Protein AF-0000000074543354 (afdb_homodimer)

Solvent-accessible surface area (backbone atoms only — not comparable to full-atom values): 13058 Å² total; per-residue (Å²): 127,82,72,78,76,66,49,47,49,67,53,49,49,50,54,45,45,62,33,51,78,69,68,35,61,68,57,42,49,70,73,39,44,30,68,71,17,33,35,40,42,46,94,83,44,89,82,56,57,75,32,59,22,44,70,46,37,50,48,54,53,50,56,52,56,69,33,48,77,43,82,77,47,72,52,69,49,73,67,34,63,18,65,46,31,36,34,27,13,32,38,34,36,34,26,29,69,97,68,44,76,45,76,52,30,21,38,42,37,36,34,44,54,92,52,20,31,45,32,40,37,45,47,116,128,83,72,79,76,64,50,47,50,68,54,49,49,51,52,46,45,62,34,51,78,68,67,35,60,68,57,43,49,69,72,39,44,31,66,72,17,31,35,40,42,47,94,83,44,90,83,56,56,75,33,58,22,46,69,46,38,50,47,55,53,51,57,53,55,70,34,50,77,43,79,75,48,73,50,69,50,75,68,36,64,18,66,48,31,37,33,29,14,32,38,35,36,33,25,29,68,96,68,45,76,46,75,54,31,20,38,43,38,36,35,44,54,92,52,20,30,45,31,39,36,45,45,116

Sequence (248 aa):
MTSVKTNTTQDIAARFYALAKEEKWFEIQDELFAEEVKSIDPVNSPYMGYAEGKANVRKKGADFVKKIRDFHGATTSAPVVAGNHFAVGREMDVTVEGFGRIQLNEIMLYEVKDGAIISEQFFYMTSVKTNTTQDIAARFYALAKEEKWFEIQDELFAEEVKSIDPVNSPYMGYAEGKANVRKKGADFVKKIRDFHGATTSAPVVAGNHFAVGREMDVTVEGFGRIQLNEIMLYEVKDGAIISEQFFY

InterPro domains:
  IPR032710 NTF2-like domain superfamily [SSF54427] (8-124)
  IPR046860 SnoaL-like domain 5 [PF20409] (8-124)

Foldseek 3Di:
DPPPPQDFLVRLLVVLVVCVQVVNVLVNLVPFADQFAKEAEPPPDPQFHIDTGSVRVSVRVVVSVVFWPDWDDKDKARWDDDGQKIKIWMWTFTQGHPPGTDIDTWIWMFGHDRNHTRYIYIGD/DPPPPQDFLVRLLVVLVVCVQVVNVLVNLVPFADQFAKEAEPPPDPQFHIDTGSVRVSVRVVVSVVFWPDWDDKDKARWDDDGQKIKIWMWTFTQGHPPGTDIDTWIWMFGHDRNHTRYIYIGD

Radius of gyration: 19.01 Å; Cα contacts (8 Å, |Δi|>4): 517; chains: 2; bounding box: 71×48×38 Å

Secondary structure (DSSP, 8-state):
-----PPPHHHHHHHHHHHHTTT-HHHHHHHHEEEEEEEE--TT-SS--EEESHHHHHHHHHHHHHHEEEEEEEEEPPPEEETTEEEEEEEEEEEETTTEEEEEEEEEEEEEETTEEEEEEEE-/-----PPPHHHHHHHHHHHHTTT-HHHHHHHHEEEEEEEE--TT-SS--EEESHHHHHHHHHHHHHHEEEEEEEEEPPPEEETTEEEEEEEEEEEETTTEEEEEEEEEEEEEETTEEEEEEEE-

Nearest PDB structures (foldseek):
  3ebt-assembly1_A-2  TM=7.851E-01  e=1.860E-06  Burkholderia pseudomallei K96243
  4j9a-assembly4_D  TM=6.672E-01  e=6.702E-07  Pseudomonas aeruginosa PAO1
  3ec9-assembly1_A  TM=8.185E-01  e=1.126E-05  Burkholderia thailandensis E264
  3f14-assembly1_A-2  TM=7.544E-01  e=1.614E-05  Cytophaga hutchinsonii ATCC 33406
  8th7-assembly1_A  TM=4.891E-01  e=1.813E-02  Homo sapiens

Organism: Cytophaga hutchinsonii (strain ATCC 33406 / DSM 1761 / CIP 103989 / NBRC 15051 / NCIMB 9469 / D465) (NCBI:txid269798)

Structure (mmCIF, N/CA/C/O backbone):
data_AF-0000000074543354-model_v1
#
loop_
_entity.id
_entity.type
_entity.pdbx_description
1 polymer 'SnoaL-like domain-containing protein'
#
loop_
_atom_site.group_PDB
_atom_site.id
_atom_site.type_symbol
_atom_site.label_atom_id
_atom_site.label_alt_id
_atom_site.label_comp_id
_atom_site.label_asym_id
_atom_site.label_entity_id
_atom_site.label_seq_id
_atom_site.pdbx_PDB_ins_code
_atom_site.Cartn_x
_atom_site.Cartn_y
_atom_site.Cartn_z
_atom_site.occupancy
_atom_site.B_iso_or_equiv
_atom_site.auth_seq_id
_atom_site.auth_comp_id
_atom_site.auth_asym_id
_atom_site.auth_atom_id
_atom_site.pdbx_PDB_model_num
ATOM 1 N N . MET A 1 1 ? -35.094 -9.758 10.719 1 30.8 1 MET A N 1
ATOM 2 C CA . MET A 1 1 ? -34.25 -9.156 9.688 1 30.8 1 MET A CA 1
ATOM 3 C C . MET A 1 1 ? -32.844 -9.703 9.766 1 30.8 1 MET A C 1
ATOM 5 O O . MET A 1 1 ? -32.125 -9.461 10.75 1 30.8 1 MET A O 1
ATOM 9 N N . THR A 1 2 ? -32.531 -10.805 9.477 1 38.69 2 THR A N 1
ATOM 10 C CA . THR A 1 2 ? -31.266 -11.508 9.609 1 38.69 2 THR A CA 1
ATOM 11 C C . THR A 1 2 ? -30.125 -10.656 9.07 1 38.69 2 THR A C 1
ATOM 13 O O . THR A 1 2 ? -30.109 -10.297 7.895 1 38.69 2 THR A O 1
ATOM 16 N N . SER A 1 3 ? -29.625 -9.695 9.711 1 45.84 3 SER A N 1
ATOM 17 C CA . SER A 1 3 ? -28.641 -8.695 9.336 1 45.84 3 SER A CA 1
ATOM 18 C C . SER A 1 3 ? -27.391 -9.352 8.75 1 45.84 3 SER A C 1
ATOM 20 O O . SER A 1 3 ? -26.672 -10.078 9.445 1 45.84 3 SER A O 1
ATOM 22 N N . VAL A 1 4 ? -27.375 -9.953 7.582 1 50.78 4 VAL A N 1
ATOM 23 C CA . VAL A 1 4 ? -26.219 -10.562 6.941 1 50.78 4 VAL A CA 1
ATOM 24 C C . VAL A 1 4 ? -24.984 -9.703 7.207 1 50.78 4 VAL A C 1
ATOM 26 O O . VAL A 1 4 ? -24.922 -8.547 6.789 1 50.78 4 VAL A O 1
ATOM 29 N N . LYS A 1 5 ? -24.375 -9.844 8.352 1 60.59 5 LYS A N 1
ATOM 30 C CA . LYS A 1 5 ? -23.203 -9.109 8.789 1 60.59 5 LYS A CA 1
ATOM 31 C C . LYS A 1 5 ? -22.125 -9.102 7.699 1 60.59 5 LYS A C 1
ATOM 33 O O . LYS A 1 5 ? -21.625 -10.156 7.305 1 60.59 5 LYS A O 1
ATOM 38 N N . THR A 1 6 ? -22.094 -8.094 6.844 1 84.88 6 THR A N 1
ATOM 39 C CA . THR A 1 6 ? -21.016 -7.914 5.879 1 84.88 6 THR A CA 1
ATOM 40 C C . THR A 1 6 ? -19.656 -7.855 6.582 1 84.88 6 THR A C 1
ATOM 42 O O . THR A 1 6 ? -19.5 -7.164 7.59 1 84.88 6 THR A O 1
ATOM 45 N N . ASN A 1 7 ? -18.828 -8.766 6.129 1 93.44 7 ASN A N 1
ATOM 46 C CA . ASN A 1 7 ? -17.516 -8.828 6.742 1 93.44 7 ASN A CA 1
ATOM 47 C C . ASN A 1 7 ? -16.812 -7.477 6.688 1 93.44 7 ASN A C 1
ATOM 49 O O . ASN A 1 7 ? -16.844 -6.793 5.66 1 93.44 7 ASN A O 1
ATOM 53 N N . THR A 1 8 ? -16.188 -7.078 7.789 1 97.38 8 THR A N 1
ATOM 54 C CA . THR A 1 8 ? -15.414 -5.844 7.844 1 97.38 8 THR A CA 1
ATOM 55 C C . THR A 1 8 ? -14.078 -6.02 7.125 1 97.38 8 THR A C 1
ATOM 57 O O . THR A 1 8 ? -13.68 -7.141 6.801 1 97.38 8 THR A O 1
ATOM 60 N N . THR A 1 9 ? -13.445 -4.93 6.844 1 98.62 9 THR A N 1
ATOM 61 C CA . THR A 1 9 ? -12.109 -4.984 6.262 1 98.62 9 THR A CA 1
ATOM 62 C C . THR A 1 9 ? -11.164 -5.785 7.152 1 98.62 9 THR A C 1
ATOM 64 O O . 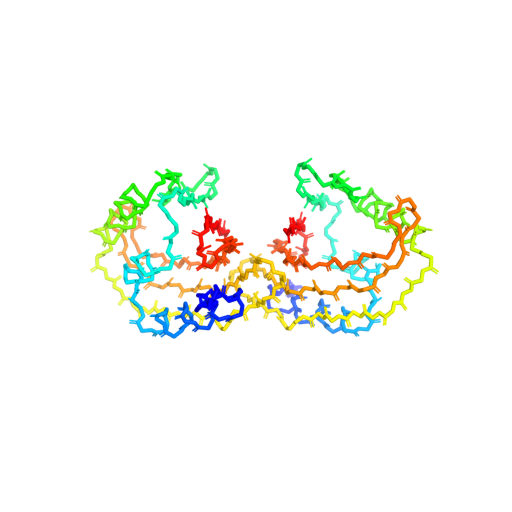THR A 1 9 ? -10.32 -6.539 6.656 1 98.62 9 THR A O 1
ATOM 67 N N . GLN A 1 10 ? -11.281 -5.633 8.477 1 98.25 10 GLN A N 1
ATOM 68 C CA . GLN A 1 10 ? -10.453 -6.383 9.414 1 98.25 10 GLN A CA 1
ATOM 69 C C . GLN A 1 10 ? -10.695 -7.887 9.273 1 98.25 10 GLN A C 1
ATOM 71 O O . GLN A 1 10 ? -9.742 -8.672 9.273 1 98.25 10 GLN A O 1
ATOM 76 N N . ASP A 1 11 ? -11.93 -8.242 9.156 1 98.38 11 ASP A N 1
ATOM 77 C CA . ASP A 1 11 ? -12.273 -9.648 8.984 1 98.38 11 ASP A CA 1
ATOM 78 C C . ASP A 1 11 ? -11.688 -10.211 7.695 1 98.38 11 ASP A C 1
ATOM 80 O O . ASP A 1 11 ? -11.133 -11.305 7.688 1 98.38 11 ASP A O 1
ATOM 84 N N . ILE A 1 12 ? -11.852 -9.461 6.648 1 98.75 12 ILE A N 1
ATOM 85 C CA . ILE A 1 12 ? -11.375 -9.883 5.336 1 98.75 12 ILE A CA 1
ATOM 86 C C . ILE A 1 12 ? -9.852 -10 5.355 1 98.75 12 ILE A C 1
ATOM 88 O O . ILE A 1 12 ? -9.297 -10.984 4.863 1 98.75 12 ILE A O 1
ATOM 92 N N . ALA A 1 13 ? -9.18 -9.023 5.922 1 98.81 13 ALA A N 1
ATOM 93 C CA . ALA A 1 13 ? -7.723 -9.047 6.023 1 98.81 13 ALA A CA 1
ATOM 94 C C . ALA A 1 13 ? -7.242 -10.258 6.82 1 98.81 13 ALA A C 1
ATOM 96 O O . ALA A 1 13 ? -6.238 -10.883 6.477 1 98.81 13 ALA A O 1
ATOM 97 N N . ALA A 1 14 ? -7.934 -10.523 7.883 1 98.69 14 ALA A N 1
ATOM 98 C CA . ALA A 1 14 ? -7.57 -11.664 8.711 1 98.69 14 ALA A CA 1
ATOM 99 C C . ALA A 1 14 ? -7.715 -12.977 7.941 1 98.69 14 ALA A C 1
ATOM 101 O O . ALA A 1 14 ? -6.84 -13.844 8.008 1 98.69 14 ALA A O 1
ATOM 102 N N . ARG A 1 15 ? -8.844 -13.141 7.281 1 98.75 15 ARG A N 1
ATOM 103 C CA . ARG A 1 15 ? -9.07 -14.336 6.469 1 98.75 15 ARG A CA 1
ATOM 104 C C . ARG A 1 15 ? -8.047 -14.43 5.344 1 98.75 15 ARG A C 1
ATOM 106 O O . ARG A 1 15 ? -7.492 -15.5 5.09 1 98.75 15 ARG A O 1
ATOM 113 N N . PHE A 1 16 ? -7.844 -13.312 4.652 1 98.88 16 PHE A N 1
ATOM 114 C CA . PHE A 1 16 ? -6.805 -13.227 3.633 1 98.88 16 PHE A CA 1
ATOM 115 C C . PHE A 1 16 ? -5.477 -13.75 4.172 1 98.88 16 PHE A C 1
ATOM 117 O O . PHE A 1 16 ? -4.84 -14.602 3.547 1 98.88 16 PHE A O 1
ATOM 124 N N . TYR A 1 17 ? -5.098 -13.25 5.316 1 98.88 17 TYR A N 1
ATOM 125 C CA . TYR A 1 17 ? -3.801 -13.578 5.898 1 98.88 17 TYR A CA 1
ATOM 126 C C . TYR A 1 17 ? -3.717 -15.062 6.234 1 98.88 17 TYR A C 1
ATOM 128 O O . TYR A 1 17 ? -2.691 -15.703 5.992 1 98.88 17 TYR A O 1
ATOM 136 N N . ALA A 1 18 ? -4.738 -15.578 6.797 1 98.75 18 ALA A N 1
ATOM 137 C CA . ALA A 1 18 ? -4.777 -17 7.129 1 98.75 18 ALA A CA 1
ATOM 138 C C . ALA A 1 18 ? -4.535 -17.859 5.891 1 98.75 18 ALA A C 1
ATOM 140 O O . ALA A 1 18 ? -3.785 -18.844 5.941 1 98.75 18 ALA A O 1
ATOM 141 N N . LEU A 1 19 ? -5.141 -17.516 4.797 1 98.75 19 LEU A N 1
ATOM 142 C CA . LEU A 1 19 ? -5.008 -18.281 3.557 1 98.75 19 LEU A CA 1
ATOM 143 C C . LEU A 1 19 ? -3.662 -18.016 2.896 1 98.75 19 LEU A C 1
ATOM 145 O O . LEU A 1 19 ? -3.039 -18.922 2.35 1 98.75 19 LEU A O 1
ATOM 149 N N . ALA A 1 20 ? -3.211 -16.766 2.92 1 98.56 20 ALA A N 1
ATOM 150 C CA . ALA A 1 20 ? -1.941 -16.375 2.305 1 98.56 20 ALA A CA 1
ATOM 151 C C . ALA A 1 20 ? -0.777 -17.125 2.945 1 98.56 20 ALA A C 1
ATOM 153 O O . ALA A 1 20 ? 0.155 -17.547 2.256 1 98.56 20 ALA A O 1
ATOM 154 N N . LYS A 1 21 ? -0.817 -17.297 4.262 1 96.69 21 LYS A N 1
ATOM 155 C CA . LYS A 1 21 ? 0.238 -18.016 4.977 1 96.69 21 LYS A CA 1
ATOM 156 C C . LYS A 1 21 ? 0.338 -19.453 4.508 1 96.69 21 LYS A C 1
ATOM 158 O O . LYS A 1 21 ? 1.396 -20.078 4.621 1 96.69 21 LYS A O 1
ATOM 163 N N . GLU A 1 22 ? -0.75 -19.953 3.992 1 97.44 22 GLU A N 1
ATOM 164 C CA . GLU A 1 22 ? -0.795 -21.328 3.479 1 97.44 22 GLU A CA 1
ATOM 165 C C . GLU A 1 22 ? -0.609 -21.359 1.964 1 97.44 22 GLU A C 1
ATOM 167 O O . GLU A 1 22 ? -0.749 -22.406 1.334 1 97.44 22 GLU A O 1
ATOM 172 N N . GLU A 1 23 ? -0.345 -20.203 1.385 1 97.06 23 GLU A N 1
ATOM 173 C CA . GLU A 1 23 ? -0.109 -20.047 -0.046 1 97.06 23 GLU A CA 1
ATOM 174 C C . GLU A 1 23 ? -1.332 -20.453 -0.859 1 97.06 23 GLU A C 1
ATOM 176 O O . GLU A 1 23 ? -1.2 -21.031 -1.94 1 97.06 23 GLU A O 1
ATOM 181 N N . LYS A 1 24 ? -2.555 -20.203 -0.324 1 97.94 24 LYS A N 1
ATOM 182 C CA . LYS A 1 24 ? -3.805 -20.547 -0.995 1 97.94 24 LYS A CA 1
ATOM 183 C C . LYS A 1 24 ? -4.375 -19.344 -1.745 1 97.94 24 LYS A C 1
ATOM 185 O O . LYS A 1 24 ? -5.48 -18.891 -1.445 1 97.94 24 LYS A O 1
ATOM 190 N N . TRP A 1 25 ? -3.676 -18.953 -2.779 1 97.81 25 TRP A N 1
ATOM 191 C CA . TRP A 1 25 ? -3.932 -17.688 -3.482 1 97.81 25 TRP A CA 1
ATOM 192 C C . TRP A 1 25 ? -5.211 -17.781 -4.309 1 97.81 25 TRP A C 1
ATOM 194 O O . TRP A 1 25 ? -5.977 -16.828 -4.379 1 97.81 25 TRP A O 1
ATOM 204 N N . PHE A 1 26 ? -5.418 -18.922 -4.926 1 97.75 26 PHE A N 1
ATOM 205 C CA . PHE A 1 26 ? -6.625 -19.062 -5.734 1 97.75 26 PHE A CA 1
ATOM 206 C C . PHE A 1 26 ? -7.859 -19.172 -4.844 1 97.75 26 PHE A C 1
ATOM 208 O O . PHE A 1 26 ? -8.938 -18.703 -5.211 1 97.75 26 PHE A O 1
ATOM 215 N N . GLU A 1 27 ? -7.715 -19.781 -3.721 1 98.44 27 GLU A N 1
ATOM 216 C CA . GLU A 1 27 ? -8.812 -19.797 -2.76 1 98.44 27 GLU A CA 1
ATOM 217 C C . GLU A 1 27 ? -9.133 -18.391 -2.26 1 98.44 27 GLU A C 1
ATOM 219 O O . GLU A 1 27 ? -10.297 -18.062 -2.045 1 98.44 27 GLU A O 1
ATOM 224 N N . ILE A 1 28 ? -8.102 -17.562 -2.016 1 98.81 28 ILE A N 1
ATOM 225 C CA . ILE A 1 28 ? -8.312 -16.156 -1.657 1 98.81 28 ILE A CA 1
ATOM 226 C C . ILE A 1 28 ? -9.188 -15.484 -2.711 1 98.81 28 ILE A C 1
ATOM 228 O O . ILE A 1 28 ? -10.18 -14.836 -2.379 1 98.81 28 ILE A O 1
ATOM 232 N N . GLN A 1 29 ? -8.859 -15.672 -3.992 1 98.62 29 GLN A N 1
ATOM 233 C CA . GLN A 1 29 ? -9.609 -15.047 -5.074 1 98.62 29 GLN A CA 1
ATOM 234 C C . GLN A 1 29 ? -11.055 -15.539 -5.09 1 98.62 29 GLN A C 1
ATOM 236 O O . GLN A 1 29 ? -11.984 -14.734 -5.184 1 98.62 29 GLN A O 1
ATOM 241 N N . ASP A 1 30 ? -11.258 -16.797 -4.922 1 98.06 30 ASP A N 1
ATOM 242 C CA . ASP A 1 30 ? -12.594 -17.391 -4.957 1 98.06 30 ASP A CA 1
ATOM 243 C C . ASP A 1 30 ? -13.453 -16.891 -3.801 1 98.06 30 ASP A C 1
ATOM 245 O O . ASP A 1 30 ? -14.617 -16.531 -3.99 1 98.06 30 ASP A O 1
ATOM 249 N N . GLU A 1 31 ? -12.836 -16.781 -2.693 1 98.31 31 GLU A N 1
ATOM 250 C CA . GLU A 1 31 ? -13.594 -16.516 -1.472 1 98.31 31 GLU A CA 1
ATOM 251 C C . GLU A 1 31 ? -13.797 -15.023 -1.251 1 98.31 31 GLU A C 1
ATOM 253 O O . GLU A 1 31 ? -14.836 -14.602 -0.746 1 98.31 31 GLU A O 1
ATOM 258 N N . LEU A 1 32 ? -12.781 -14.227 -1.6 1 98.75 32 LEU A N 1
ATOM 259 C CA . LEU A 1 32 ? -12.766 -12.883 -1.026 1 98.75 32 LEU A CA 1
ATOM 260 C C . LEU A 1 32 ? -12.93 -11.828 -2.113 1 98.75 32 LEU A C 1
ATOM 262 O O . LEU A 1 32 ? -13.227 -10.664 -1.817 1 98.75 32 LEU A O 1
ATOM 266 N N . PHE A 1 33 ? -12.75 -12.164 -3.395 1 98.81 33 PHE A N 1
ATOM 267 C CA . PHE A 1 33 ? -12.773 -11.148 -4.441 1 98.81 33 PHE A CA 1
ATOM 268 C C . PHE A 1 33 ? -14.195 -10.867 -4.898 1 98.81 33 PHE A C 1
ATOM 270 O O . PHE A 1 33 ? -15.016 -11.789 -5.004 1 98.81 33 PHE A O 1
ATOM 277 N N . ALA A 1 34 ? -14.516 -9.664 -5.168 1 98.56 34 ALA A N 1
ATOM 278 C CA . ALA A 1 34 ? -15.742 -9.289 -5.863 1 98.56 34 ALA A CA 1
ATOM 279 C C . ALA A 1 34 ? -15.695 -9.727 -7.324 1 98.56 34 ALA A C 1
ATOM 281 O O . ALA A 1 34 ? -14.617 -9.906 -7.895 1 98.56 34 ALA A O 1
ATOM 282 N N . GLU A 1 35 ? -16.781 -9.758 -7.965 1 98.31 35 GLU A N 1
ATOM 283 C CA . GLU A 1 35 ? -16.875 -10.188 -9.359 1 98.31 35 GLU A CA 1
ATOM 284 C C . GLU A 1 35 ? -16.141 -9.219 -10.281 1 98.31 35 GLU A C 1
ATOM 286 O O . GLU A 1 35 ? -15.555 -9.633 -11.281 1 98.31 35 GLU A O 1
ATOM 291 N N . GLU A 1 36 ? -16.125 -7.949 -9.945 1 98.25 36 GLU A N 1
ATOM 292 C CA . GLU A 1 36 ? -15.555 -6.926 -10.82 1 98.25 36 GLU A CA 1
ATOM 293 C C . GLU A 1 36 ? -14.188 -6.477 -10.32 1 98.25 36 GLU A C 1
ATOM 295 O O . GLU A 1 36 ? -13.734 -5.371 -10.633 1 98.25 36 GLU A O 1
ATOM 300 N N . VAL A 1 37 ? -13.523 -7.281 -9.578 1 98.81 37 VAL A N 1
ATOM 301 C CA . VAL A 1 37 ? -12.234 -6.957 -8.977 1 98.81 37 VAL A CA 1
ATOM 302 C C . VAL A 1 37 ? -11.25 -6.523 -10.062 1 98.81 37 VAL A C 1
ATOM 304 O O . VAL A 1 37 ? -11.266 -7.055 -11.172 1 98.81 37 VAL A O 1
ATOM 307 N N . LYS A 1 38 ? -10.422 -5.59 -9.711 1 98.88 38 LYS A N 1
ATOM 308 C CA . LYS A 1 38 ? -9.32 -5.145 -10.555 1 98.88 38 LYS A CA 1
ATOM 309 C C . LYS A 1 38 ? -7.977 -5.582 -9.977 1 98.88 38 LYS A C 1
ATOM 311 O O . LYS A 1 38 ? -7.762 -5.516 -8.766 1 98.88 38 LYS A O 1
ATOM 316 N N . SER A 1 39 ? -7.145 -6.074 -10.789 1 98.81 39 SER A N 1
ATOM 317 C CA . SER A 1 39 ? -5.77 -6.422 -10.453 1 98.81 39 SER A CA 1
ATOM 318 C C . SER A 1 39 ? -4.773 -5.578 -11.234 1 98.81 39 SER A C 1
ATOM 320 O O . SER A 1 39 ? -4.719 -5.656 -12.469 1 98.81 39 SER A O 1
ATOM 322 N N . ILE A 1 40 ? -3.93 -4.828 -10.5 1 98.5 40 ILE A N 1
ATOM 323 C CA . ILE A 1 40 ? -3.148 -3.768 -11.125 1 98.5 40 ILE A CA 1
ATOM 324 C C . ILE A 1 40 ? -1.665 -3.973 -10.82 1 98.5 40 ILE A C 1
ATOM 326 O O . ILE A 1 40 ? -1.242 -3.879 -9.672 1 98.5 40 ILE A O 1
ATOM 330 N N . ASP A 1 41 ? -0.891 -4.273 -11.781 1 98.19 41 ASP A N 1
ATOM 331 C CA . ASP A 1 41 ? 0.565 -4.301 -11.688 1 98.19 41 ASP A CA 1
ATOM 332 C C . ASP A 1 41 ? 1.167 -2.951 -12.078 1 98.19 41 ASP A C 1
ATOM 334 O O . ASP A 1 41 ? 0.492 -2.117 -12.688 1 98.19 41 ASP A O 1
ATOM 338 N N . PRO A 1 42 ? 2.479 -2.768 -11.688 1 95.75 42 PRO A N 1
ATOM 339 C CA . PRO A 1 42 ? 3.119 -1.571 -12.234 1 95.75 42 PRO A CA 1
ATOM 340 C C . PRO A 1 42 ? 3.035 -1.507 -13.758 1 95.75 42 PRO A C 1
ATOM 342 O O . PRO A 1 42 ? 3.1 -2.541 -14.43 1 95.75 42 PRO A O 1
ATOM 345 N N . VAL A 1 43 ? 2.877 -0.297 -14.273 1 92.12 43 VAL A N 1
ATOM 346 C CA . VAL A 1 43 ? 2.703 -0.081 -15.703 1 92.12 43 VAL A CA 1
ATOM 347 C C . VAL A 1 43 ? 3.867 -0.708 -16.469 1 92.12 43 VAL A C 1
ATOM 349 O O . VAL A 1 43 ? 3.678 -1.273 -17.547 1 92.12 43 VAL A O 1
ATOM 352 N N . ASN A 1 44 ? 5.027 -0.775 -15.938 1 90.06 44 ASN A N 1
ATOM 353 C CA . ASN A 1 44 ? 6.207 -1.31 -16.609 1 90.06 44 ASN A CA 1
ATOM 354 C C . ASN A 1 44 ? 6.602 -2.674 -16.047 1 90.06 44 ASN A C 1
ATOM 356 O O . ASN A 1 44 ? 7.77 -3.062 -16.109 1 90.06 44 ASN A O 1
ATOM 360 N N . SER A 1 45 ? 5.648 -3.377 -15.562 1 93.75 45 SER A N 1
ATOM 361 C CA . SER A 1 45 ? 5.949 -4.676 -14.969 1 93.75 45 SER A CA 1
ATOM 362 C C . SER A 1 45 ? 6.43 -5.668 -16.031 1 93.75 45 SER A C 1
ATOM 364 O O . SER A 1 45 ? 5.797 -5.82 -17.078 1 93.75 45 SER A O 1
ATOM 366 N N . PRO A 1 46 ? 7.473 -6.352 -15.781 1 91.62 46 PRO A N 1
ATOM 367 C CA . PRO A 1 46 ? 7.906 -7.414 -16.688 1 91.62 46 PRO A CA 1
ATOM 368 C C . PRO A 1 46 ? 7.184 -8.734 -16.438 1 91.62 46 PRO A C 1
ATOM 370 O O . PRO A 1 46 ? 7.352 -9.688 -17.203 1 91.62 46 PRO A O 1
ATOM 373 N N . TYR A 1 47 ? 6.418 -8.805 -15.406 1 89.94 47 TYR A N 1
ATOM 374 C CA . TYR A 1 47 ? 5.898 -10.094 -14.961 1 89.94 47 TYR A CA 1
ATOM 375 C C . TYR A 1 47 ? 4.426 -10.242 -15.32 1 89.94 47 TYR A C 1
ATOM 377 O O . TYR A 1 47 ? 4.035 -11.227 -15.961 1 89.94 47 TYR A O 1
ATOM 385 N N . MET A 1 48 ? 3.65 -9.258 -14.805 1 92.62 48 MET A N 1
ATOM 386 C CA . MET A 1 48 ? 2.207 -9.32 -15.023 1 92.62 48 MET A CA 1
ATOM 387 C C . MET A 1 48 ? 1.662 -7.961 -15.453 1 92.62 48 MET A C 1
ATOM 389 O O . MET A 1 48 ? 2.43 -7.047 -15.75 1 92.62 48 MET A O 1
ATOM 393 N N . GLY A 1 49 ? 0.345 -7.883 -15.703 1 95.38 49 GLY A N 1
ATOM 394 C CA . GLY A 1 49 ? -0.284 -6.66 -16.172 1 95.38 49 GLY A CA 1
ATOM 395 C C . GLY A 1 49 ? -1.571 -6.332 -15.438 1 95.38 49 GLY A C 1
ATOM 396 O O . GLY A 1 49 ? -1.632 -6.422 -14.203 1 95.38 49 GLY A O 1
ATOM 397 N N . TYR A 1 50 ? -2.434 -5.883 -16.188 1 98.12 50 TYR A N 1
ATOM 398 C CA . TYR A 1 50 ? -3.742 -5.477 -15.68 1 98.12 50 TYR A CA 1
ATOM 399 C C . TYR A 1 50 ? -4.805 -6.508 -16.031 1 98.12 50 TYR A C 1
ATOM 401 O O . TYR A 1 50 ? -4.77 -7.098 -17.125 1 98.12 50 TYR A O 1
ATOM 409 N N . ALA A 1 51 ? -5.723 -6.758 -15.125 1 98.44 51 ALA A N 1
ATOM 410 C CA . ALA A 1 51 ? -6.91 -7.559 -15.391 1 98.44 51 ALA A CA 1
ATOM 411 C C . ALA A 1 51 ? -8.109 -7.043 -14.602 1 98.44 51 ALA A C 1
ATOM 413 O O . ALA A 1 51 ? -7.945 -6.434 -13.539 1 98.44 51 ALA A O 1
ATOM 414 N N . GLU A 1 52 ? -9.219 -7.289 -15.125 1 98.56 52 GLU A N 1
ATOM 415 C CA . GLU A 1 52 ? -10.461 -6.938 -14.445 1 98.56 52 GLU A CA 1
ATOM 416 C C . GLU A 1 52 ? -11.484 -8.062 -14.555 1 98.56 52 GLU A C 1
ATOM 418 O O . GLU A 1 52 ? -11.648 -8.664 -15.625 1 98.56 52 GLU A O 1
ATOM 423 N N . GLY A 1 53 ? -12.219 -8.227 -13.461 1 98.69 53 GLY A N 1
ATOM 424 C CA . GLY A 1 53 ? -13.125 -9.352 -13.359 1 98.69 53 GLY A CA 1
ATOM 425 C C . GLY A 1 53 ? -12.484 -10.594 -12.773 1 98.69 53 GLY A C 1
ATOM 426 O O . GLY A 1 53 ? -11.328 -10.906 -13.086 1 98.69 53 GLY A O 1
ATOM 427 N N . LYS A 1 54 ? -13.211 -11.25 -11.992 1 98.19 54 LYS A N 1
ATOM 428 C CA . LYS A 1 54 ? -12.68 -12.375 -11.234 1 98.19 54 LYS A CA 1
ATOM 429 C C . LYS A 1 54 ? -12.055 -13.414 -12.156 1 98.19 54 LYS A C 1
ATOM 431 O O . LYS A 1 54 ? -10.953 -13.914 -11.891 1 98.19 54 LYS A O 1
ATOM 436 N N . ALA A 1 55 ? -12.719 -13.781 -13.195 1 97.88 55 ALA A N 1
ATOM 437 C CA . ALA A 1 55 ? -12.227 -14.805 -14.125 1 97.88 55 ALA A CA 1
ATOM 438 C C . ALA A 1 55 ? -10.906 -14.375 -14.758 1 97.88 55 ALA A C 1
ATOM 440 O O . ALA A 1 55 ? -9.969 -15.172 -14.844 1 97.88 55 ALA A O 1
ATOM 441 N N . ASN A 1 56 ? -10.828 -13.148 -15.211 1 98.56 56 ASN A N 1
ATOM 442 C CA . ASN A 1 56 ? -9.617 -12.633 -15.844 1 98.56 56 ASN A CA 1
ATOM 443 C C . ASN A 1 56 ? -8.477 -12.516 -14.836 1 98.56 56 ASN A C 1
ATOM 445 O O . ASN A 1 56 ? -7.316 -12.781 -15.18 1 98.56 56 ASN A O 1
ATOM 449 N N . VAL A 1 57 ? -8.773 -12.086 -13.625 1 98.62 57 VAL A N 1
ATOM 450 C CA . VAL A 1 57 ? -7.762 -11.984 -12.586 1 98.62 57 VAL A CA 1
ATOM 451 C C . VAL A 1 57 ? -7.23 -13.375 -12.234 1 98.62 57 VAL A C 1
ATOM 453 O O . VAL A 1 57 ? -6.027 -13.562 -12.055 1 98.62 57 VAL A O 1
ATOM 456 N N . ARG A 1 58 ? -8.125 -14.344 -12.172 1 97.62 58 ARG A N 1
ATOM 457 C CA . ARG A 1 58 ? -7.727 -15.727 -11.938 1 97.62 58 ARG A CA 1
ATOM 458 C C . ARG A 1 58 ? -6.801 -16.234 -13.039 1 97.62 58 ARG A C 1
ATOM 460 O O . ARG A 1 58 ? -5.785 -16.875 -12.766 1 97.62 58 ARG A O 1
ATOM 467 N N . LYS A 1 59 ? -7.195 -15.961 -14.25 1 97.94 59 LYS A N 1
ATOM 468 C CA . LYS A 1 59 ? -6.383 -16.375 -15.391 1 97.94 59 LYS A CA 1
ATOM 469 C C . LYS A 1 59 ? -4.996 -15.734 -15.336 1 97.94 59 LYS A C 1
ATOM 471 O O . LYS A 1 59 ? -3.992 -16.406 -15.602 1 97.94 59 LYS A O 1
ATOM 476 N N . LYS A 1 60 ? -4.949 -14.445 -15.039 1 97.69 60 LYS A N 1
ATOM 477 C CA . LYS A 1 60 ? -3.686 -13.727 -14.891 1 97.69 60 LYS A CA 1
ATOM 478 C C . LYS A 1 60 ? -2.775 -14.422 -13.883 1 97.69 60 LYS A C 1
ATOM 480 O O . LYS A 1 60 ? -1.592 -14.641 -14.156 1 97.69 60 LYS A O 1
ATOM 485 N N . GLY A 1 61 ? -3.293 -14.766 -12.703 1 96.5 61 GLY A N 1
ATOM 486 C CA . GLY A 1 61 ? -2.533 -15.484 -11.695 1 96.5 61 GLY A CA 1
ATOM 487 C C . GLY A 1 61 ? -2.096 -16.859 -12.148 1 96.5 61 GLY A C 1
ATOM 488 O O . GLY A 1 61 ? -0.946 -17.25 -11.938 1 96.5 61 GLY A O 1
ATOM 489 N N . ALA A 1 62 ? -3.014 -17.609 -12.797 1 96.81 62 ALA A N 1
ATOM 490 C CA . ALA A 1 62 ? -2.721 -18.953 -13.281 1 96.81 62 ALA A CA 1
ATOM 491 C C . ALA A 1 62 ? -1.607 -18.938 -14.32 1 96.81 62 ALA A C 1
ATOM 493 O O . ALA A 1 62 ? -0.729 -19.797 -14.312 1 96.81 62 ALA A O 1
ATOM 494 N N . ASP A 1 63 ? -1.668 -17.953 -15.156 1 96.62 63 ASP A N 1
ATOM 495 C CA . ASP A 1 63 ? -0.652 -17.812 -16.203 1 96.62 63 ASP A CA 1
ATOM 496 C C . ASP A 1 63 ? 0.726 -17.562 -15.594 1 96.62 63 ASP A C 1
ATOM 498 O O . ASP A 1 63 ? 1.733 -18.062 -16.094 1 96.62 63 ASP A O 1
ATOM 502 N N . PHE A 1 64 ? 0.817 -16.766 -14.578 1 96.06 64 PHE A N 1
ATOM 503 C CA . PHE A 1 64 ? 2.084 -16.516 -13.898 1 96.06 64 PHE A CA 1
ATOM 504 C C . PHE A 1 64 ? 2.594 -17.781 -13.219 1 96.06 64 PHE A C 1
ATOM 506 O O . PHE A 1 64 ? 3.773 -18.125 -13.336 1 96.06 64 PHE A O 1
ATOM 513 N N . VAL A 1 65 ? 1.711 -18.5 -12.531 1 95.19 65 VAL A N 1
ATOM 514 C CA . VAL A 1 65 ? 2.08 -19.719 -11.812 1 95.19 65 VAL A CA 1
ATOM 515 C C . VAL A 1 65 ? 2.627 -20.75 -12.797 1 95.19 65 VAL A C 1
ATOM 517 O O . VAL A 1 65 ? 3.592 -21.453 -12.492 1 95.19 65 VAL A O 1
ATOM 520 N N . LYS A 1 66 ? 2.037 -20.844 -13.977 1 96.38 66 LYS A N 1
ATOM 521 C CA . LYS A 1 66 ? 2.469 -21.781 -15 1 96.38 66 LYS A CA 1
ATOM 522 C C . LYS A 1 66 ? 3.92 -21.531 -15.406 1 96.38 66 LYS A C 1
ATOM 524 O O . LYS A 1 66 ? 4.609 -22.453 -15.852 1 96.38 66 LYS A O 1
ATOM 529 N N . LYS A 1 67 ? 4.324 -20.359 -15.234 1 96.69 67 LYS A N 1
ATOM 530 C CA . LYS A 1 67 ? 5.672 -20 -15.656 1 96.69 67 LYS A CA 1
ATOM 531 C C . LYS A 1 67 ? 6.691 -20.297 -14.562 1 96.69 67 LYS A C 1
ATOM 533 O O . LYS A 1 67 ? 7.898 -20.266 -14.812 1 96.69 67 LYS A O 1
ATOM 538 N N . ILE A 1 68 ? 6.258 -20.5 -13.375 1 97 68 ILE A N 1
ATOM 539 C CA . ILE A 1 68 ? 7.168 -20.797 -12.281 1 97 68 ILE A CA 1
ATOM 540 C C . ILE A 1 68 ? 7.715 -22.219 -12.445 1 97 68 ILE A C 1
ATOM 542 O O . ILE A 1 68 ? 6.953 -23.188 -12.438 1 97 68 ILE A O 1
ATOM 546 N N . ARG A 1 69 ? 9.016 -22.375 -12.539 1 98.06 69 ARG A N 1
ATOM 547 C CA . ARG A 1 69 ? 9.68 -23.656 -12.711 1 98.06 69 ARG A CA 1
ATOM 548 C C . ARG A 1 69 ? 10.117 -24.234 -11.359 1 98.06 69 ARG A C 1
ATOM 550 O O . ARG A 1 69 ? 10.047 -25.453 -11.148 1 98.06 69 ARG A O 1
ATOM 557 N N . ASP A 1 70 ? 10.617 -23.328 -10.484 1 98.19 70 ASP A N 1
ATOM 558 C CA . ASP A 1 70 ? 11.039 -23.719 -9.141 1 98.19 70 ASP A CA 1
ATOM 559 C C . ASP A 1 70 ? 10.609 -22.672 -8.102 1 98.19 70 ASP A C 1
ATOM 561 O O . ASP A 1 70 ? 10.734 -21.469 -8.336 1 98.19 70 ASP A O 1
ATOM 565 N N . PHE A 1 71 ? 10.102 -23.141 -7.07 1 97.5 71 PHE A N 1
ATOM 566 C CA . PHE A 1 71 ? 9.734 -22.344 -5.91 1 97.5 71 PHE A CA 1
ATOM 567 C C . PHE A 1 71 ? 10.711 -22.562 -4.766 1 97.5 71 PHE A C 1
ATOM 569 O O . PHE A 1 71 ? 10.766 -23.656 -4.191 1 97.5 71 PHE A O 1
ATOM 576 N N . HIS A 1 72 ? 11.469 -21.578 -4.406 1 98.31 72 HIS A N 1
ATOM 577 C CA . HIS A 1 72 ? 12.531 -21.75 -3.42 1 98.31 72 HIS A CA 1
ATOM 578 C C . HIS A 1 72 ? 12.094 -21.266 -2.045 1 98.31 72 HIS A C 1
ATOM 580 O O . HIS A 1 72 ? 12.703 -21.609 -1.032 1 98.31 72 HIS A O 1
ATOM 586 N N . GLY A 1 73 ? 11.109 -20.328 -2.023 1 97.44 73 GLY A N 1
ATOM 587 C CA . GLY A 1 73 ? 10.578 -19.844 -0.76 1 97.44 73 GLY A CA 1
ATOM 588 C C . GLY A 1 73 ? 9.805 -18.547 -0.899 1 97.44 73 GLY A C 1
ATOM 589 O O . GLY A 1 73 ? 9.938 -17.844 -1.897 1 97.44 73 GLY A O 1
ATOM 590 N N . ALA A 1 74 ? 8.969 -18.297 0.138 1 97.88 74 ALA A N 1
ATOM 591 C CA . ALA A 1 74 ? 8.211 -17.047 0.184 1 97.88 74 ALA A CA 1
ATOM 592 C C . ALA A 1 74 ? 7.828 -16.703 1.617 1 97.88 74 ALA A C 1
ATOM 594 O O . ALA A 1 74 ? 7.781 -17.562 2.49 1 97.88 74 ALA A O 1
ATOM 595 N N . THR A 1 75 ? 7.664 -15.406 1.836 1 97.75 75 THR A N 1
ATOM 596 C CA . THR A 1 75 ? 7.121 -14.883 3.086 1 97.75 75 THR A CA 1
ATOM 597 C C . THR A 1 75 ? 6.047 -13.836 2.812 1 97.75 75 THR A C 1
ATOM 599 O O . THR A 1 75 ? 6.129 -13.094 1.829 1 97.75 75 THR A O 1
ATOM 602 N N . THR A 1 76 ? 5.047 -13.82 3.627 1 98.62 76 THR A N 1
ATOM 603 C CA . THR A 1 76 ? 4.016 -12.789 3.609 1 98.62 76 THR A CA 1
ATOM 604 C C . THR A 1 76 ? 3.828 -12.188 5 1 98.62 76 THR A C 1
ATOM 606 O O . THR A 1 76 ? 3.703 -12.914 5.984 1 98.62 76 THR A O 1
ATOM 609 N N . SER A 1 77 ? 3.83 -10.938 5.098 1 98.69 77 SER A N 1
ATOM 610 C CA . SER A 1 77 ? 3.662 -10.258 6.379 1 98.69 77 SER A CA 1
ATOM 611 C C . SER A 1 77 ? 2.207 -10.289 6.836 1 98.69 77 SER A C 1
ATOM 613 O O . SER A 1 77 ? 1.305 -10.531 6.031 1 98.69 77 SER A O 1
ATOM 615 N N . ALA A 1 78 ? 2.018 -10.023 8.164 1 98.56 78 ALA A N 1
ATOM 616 C CA . ALA A 1 78 ? 0.672 -9.672 8.617 1 98.56 78 ALA A CA 1
ATOM 617 C C . ALA A 1 78 ? 0.196 -8.383 7.953 1 98.56 78 ALA A C 1
ATOM 619 O O . ALA A 1 78 ? 1.003 -7.504 7.637 1 98.56 78 ALA A O 1
ATOM 620 N N . PRO A 1 79 ? -1.108 -8.281 7.777 1 98.88 79 PRO A N 1
ATOM 621 C CA . PRO A 1 79 ? -1.623 -7.086 7.109 1 98.88 79 PRO A CA 1
ATOM 622 C C . PRO A 1 79 ? -1.604 -5.855 8.016 1 98.88 79 PRO A C 1
ATOM 624 O O . PRO A 1 79 ? -1.818 -5.969 9.219 1 98.88 79 PRO A O 1
ATOM 627 N N . VAL A 1 80 ? -1.325 -4.695 7.391 1 98.81 80 VAL A N 1
ATOM 628 C CA . VAL A 1 80 ? -1.727 -3.428 7.992 1 98.81 80 VAL A CA 1
ATOM 629 C C . VAL A 1 80 ? -3.088 -3.004 7.445 1 98.81 80 VAL A C 1
ATOM 631 O O . VAL A 1 80 ? -3.361 -3.158 6.254 1 98.81 80 VAL A O 1
ATOM 634 N N . VAL A 1 81 ? -3.957 -2.545 8.352 1 98.81 81 VAL A N 1
ATOM 635 C CA . VAL A 1 81 ? -5.336 -2.252 7.973 1 98.81 81 VAL A CA 1
ATOM 636 C C . VAL A 1 81 ? -5.672 -0.802 8.32 1 98.81 81 VAL A C 1
ATOM 638 O O . VAL A 1 81 ? -5.301 -0.313 9.391 1 98.81 81 VAL A O 1
ATOM 641 N N . ALA A 1 82 ? -6.379 -0.137 7.395 1 98.62 82 ALA A N 1
ATOM 642 C CA . ALA A 1 82 ? -6.938 1.188 7.652 1 98.62 82 ALA A CA 1
ATOM 643 C C . ALA A 1 82 ? -8.164 1.442 6.789 1 98.62 82 ALA A C 1
ATOM 645 O O . ALA A 1 82 ? -8.078 1.45 5.559 1 98.62 82 ALA A O 1
ATOM 646 N N . GLY A 1 83 ? -9.312 1.678 7.461 1 97.62 83 GLY A N 1
ATOM 647 C CA . GLY A 1 83 ? -10.539 1.89 6.711 1 97.62 83 GLY A CA 1
ATOM 648 C C . GLY A 1 83 ? -10.906 0.714 5.828 1 97.62 83 GLY A C 1
ATOM 649 O O . GLY A 1 83 ? -11.031 -0.414 6.305 1 97.62 83 GLY A O 1
ATOM 650 N N . ASN A 1 84 ? -11.008 1.024 4.531 1 98.31 84 ASN A N 1
ATOM 651 C CA . ASN A 1 84 ? -11.422 -0.016 3.598 1 98.31 84 ASN A CA 1
ATOM 652 C C . ASN A 1 84 ? -10.234 -0.609 2.85 1 98.31 84 ASN A C 1
ATOM 654 O O . ASN A 1 84 ? -10.398 -1.213 1.789 1 98.31 84 ASN A O 1
ATOM 658 N N . HIS A 1 85 ? -9.062 -0.386 3.34 1 98.88 85 HIS A N 1
ATOM 659 C CA . HIS A 1 85 ? -7.863 -0.902 2.688 1 98.88 85 HIS A CA 1
ATOM 660 C C . HIS A 1 85 ? -7.043 -1.763 3.643 1 98.88 85 HIS A C 1
ATOM 662 O O . HIS A 1 85 ? -7.121 -1.593 4.863 1 98.88 85 HIS A O 1
ATOM 668 N N . PHE A 1 86 ? -6.242 -2.619 3.092 1 98.94 86 PHE A N 1
ATOM 669 C CA . PHE A 1 86 ? -5.16 -3.275 3.814 1 98.94 86 PHE A CA 1
ATOM 670 C C . PHE A 1 86 ? -4.008 -3.615 2.877 1 98.94 86 PHE A C 1
ATOM 672 O O . PHE A 1 86 ? -4.18 -3.621 1.655 1 98.94 86 PHE A O 1
ATOM 679 N N . ALA A 1 87 ? -2.871 -3.846 3.439 1 98.94 87 ALA A N 1
ATOM 680 C CA . ALA A 1 87 ? -1.672 -4.148 2.662 1 98.94 87 ALA A CA 1
ATOM 681 C C . ALA A 1 87 ? -0.821 -5.207 3.359 1 98.94 87 ALA A C 1
ATOM 683 O O . ALA A 1 87 ? -0.814 -5.297 4.59 1 98.94 87 ALA A O 1
ATOM 684 N N . VAL A 1 88 ? -0.078 -5.961 2.59 1 98.94 88 VAL A N 1
ATOM 685 C CA . VAL A 1 88 ? 0.9 -6.922 3.086 1 98.94 88 VAL A CA 1
ATOM 686 C C . VAL A 1 88 ? 2.203 -6.785 2.303 1 98.94 88 VAL A C 1
ATOM 688 O O . VAL A 1 88 ? 2.205 -6.297 1.169 1 98.94 88 VAL A O 1
ATOM 691 N N . GLY A 1 89 ? 3.256 -7.082 2.93 1 98.81 89 GLY A N 1
ATOM 692 C CA . GLY A 1 89 ? 4.5 -7.344 2.225 1 98.81 89 GLY A CA 1
ATOM 693 C C . GLY A 1 89 ? 4.684 -8.805 1.857 1 98.81 89 GLY A C 1
ATOM 694 O O . GLY A 1 89 ? 4.367 -9.695 2.65 1 98.81 89 GLY A O 1
ATOM 695 N N . ARG A 1 90 ? 5.125 -9.023 0.658 1 98.62 90 ARG A N 1
ATOM 696 C CA . ARG A 1 90 ? 5.402 -10.383 0.217 1 98.62 90 ARG A CA 1
ATOM 697 C C . ARG A 1 90 ? 6.742 -10.461 -0.511 1 98.62 90 ARG A C 1
ATOM 699 O O . ARG A 1 90 ? 7.043 -9.617 -1.357 1 98.62 90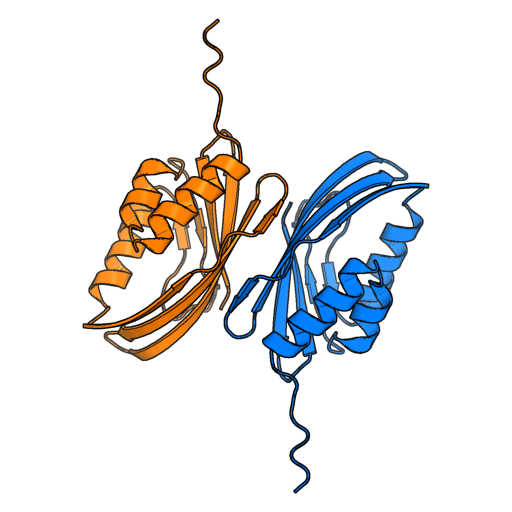 ARG A O 1
ATOM 706 N N . GLU A 1 91 ? 7.543 -11.445 -0.154 1 98.31 91 GLU A N 1
ATOM 707 C CA . GLU A 1 91 ? 8.82 -11.734 -0.804 1 98.31 91 GLU A CA 1
ATOM 708 C C . GLU A 1 91 ? 8.875 -13.188 -1.276 1 98.31 91 GLU A C 1
ATOM 710 O O . GLU A 1 91 ? 8.547 -14.102 -0.523 1 98.31 91 GLU A O 1
ATOM 715 N N . MET A 1 92 ? 9.297 -13.336 -2.533 1 97.94 92 MET A N 1
ATOM 716 C CA . MET A 1 92 ? 9.367 -14.664 -3.131 1 97.94 92 MET A CA 1
ATOM 717 C C . MET A 1 92 ? 10.711 -14.891 -3.807 1 97.94 92 MET A C 1
ATOM 719 O O . MET A 1 92 ? 11.25 -13.977 -4.438 1 97.94 92 MET A O 1
ATOM 723 N N . ASP A 1 93 ? 11.25 -16.062 -3.691 1 98.38 93 ASP A N 1
ATOM 724 C CA . ASP A 1 93 ? 12.398 -16.594 -4.426 1 98.38 93 ASP A CA 1
ATOM 725 C C . ASP A 1 93 ? 11.977 -17.703 -5.379 1 98.38 93 ASP A C 1
ATOM 727 O O . ASP A 1 93 ? 11.609 -18.797 -4.938 1 98.38 93 ASP A O 1
ATOM 731 N N . VAL A 1 94 ? 12.008 -17.375 -6.703 1 98.12 94 VAL A N 1
ATOM 732 C CA . VAL A 1 94 ? 11.445 -18.328 -7.664 1 98.12 94 VAL A CA 1
ATOM 733 C C . VAL A 1 94 ? 12.289 -18.328 -8.938 1 98.12 94 VAL A C 1
ATOM 735 O O . VAL A 1 94 ? 12.945 -17.328 -9.258 1 98.12 94 VAL A O 1
ATOM 738 N N . THR A 1 95 ? 12.281 -19.406 -9.602 1 98.69 95 THR A N 1
ATOM 739 C CA . THR A 1 95 ? 12.781 -19.5 -10.969 1 98.69 95 THR A CA 1
ATOM 740 C C . THR A 1 95 ? 11.633 -19.469 -11.969 1 98.69 95 THR A C 1
ATOM 742 O O . THR A 1 95 ? 10.719 -20.297 -11.891 1 98.69 95 THR A O 1
ATOM 745 N N . VAL A 1 96 ? 11.688 -18.562 -12.836 1 97.69 96 VAL A N 1
ATOM 746 C CA . VAL A 1 96 ? 10.562 -18.328 -13.742 1 97.69 96 VAL A CA 1
ATOM 747 C C . VAL A 1 96 ? 11.023 -18.5 -15.188 1 97.69 96 VAL A C 1
ATOM 749 O O . VAL A 1 96 ? 12.094 -18.016 -15.562 1 97.69 96 VAL A O 1
ATOM 752 N N . GLU A 1 97 ? 10.195 -19.141 -15.891 1 97.75 97 GLU A N 1
ATOM 753 C CA . GLU A 1 97 ? 10.469 -19.281 -17.312 1 97.75 97 GLU A CA 1
ATOM 754 C C . GLU A 1 97 ? 10.656 -17.922 -17.984 1 97.75 97 GLU A C 1
ATOM 756 O O . GLU A 1 97 ? 9.836 -17.031 -17.797 1 97.75 97 GLU A O 1
ATOM 761 N N . GLY A 1 98 ? 11.734 -17.812 -18.703 1 96.56 98 GLY A N 1
AT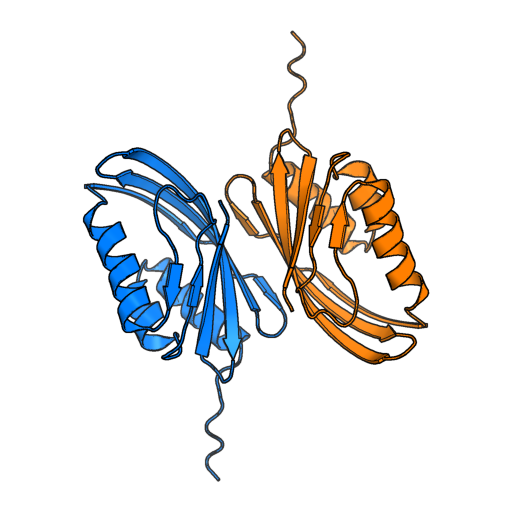OM 762 C CA . GLY A 1 98 ? 12.008 -16.578 -19.422 1 96.56 98 GLY A CA 1
ATOM 763 C C . GLY A 1 98 ? 12.781 -15.57 -18.594 1 96.56 98 GLY A C 1
ATOM 764 O O . GLY A 1 98 ? 13.336 -14.609 -19.141 1 96.56 98 GLY A O 1
ATOM 765 N N . PHE A 1 99 ? 12.891 -15.766 -17.281 1 96.5 99 PHE A N 1
ATOM 766 C CA . PHE A 1 99 ? 13.5 -14.75 -16.422 1 96.5 99 PHE A CA 1
ATOM 767 C C . PHE A 1 99 ? 14.641 -15.344 -15.602 1 96.5 99 PHE A C 1
ATOM 769 O O . PHE A 1 99 ? 15.477 -14.617 -15.062 1 96.5 99 PHE A O 1
ATOM 776 N N . GLY A 1 100 ? 14.641 -16.703 -15.539 1 97.69 100 GLY A N 1
ATOM 777 C CA . GLY A 1 100 ? 15.562 -17.312 -14.602 1 97.69 100 GLY A CA 1
ATOM 778 C C . GLY A 1 100 ? 15.133 -17.156 -13.156 1 97.69 100 GLY A C 1
ATOM 779 O O . GLY A 1 100 ? 13.938 -17.078 -12.867 1 97.69 100 GLY A O 1
ATOM 780 N N . ARG A 1 101 ? 16.188 -17.25 -12.188 1 98.12 101 ARG A N 1
ATOM 781 C CA . ARG A 1 101 ? 15.859 -17.094 -10.773 1 98.12 101 ARG A CA 1
ATOM 782 C C . ARG A 1 101 ? 15.711 -15.633 -10.398 1 98.12 101 ARG A C 1
ATOM 784 O O . ARG A 1 101 ? 16.609 -14.828 -10.656 1 98.12 101 ARG A O 1
ATOM 791 N N . ILE A 1 102 ? 14.57 -15.258 -9.805 1 97.12 102 ILE A N 1
ATOM 792 C CA . ILE A 1 102 ? 14.32 -13.867 -9.445 1 97.12 102 ILE A CA 1
ATOM 793 C C . ILE A 1 102 ? 13.844 -13.789 -7.992 1 97.12 102 ILE A C 1
ATOM 795 O O . ILE A 1 102 ? 13.336 -14.766 -7.445 1 97.12 102 ILE A O 1
ATOM 799 N N . GLN A 1 103 ? 14.141 -12.625 -7.348 1 97.38 103 GLN A N 1
ATOM 800 C CA . GLN A 1 103 ? 13.531 -12.203 -6.09 1 97.38 103 GLN A CA 1
ATOM 801 C C . GLN A 1 103 ? 12.383 -11.234 -6.336 1 97.38 103 GLN A C 1
ATOM 803 O O . GLN A 1 103 ? 12.602 -10.094 -6.746 1 97.38 103 GLN A O 1
ATOM 808 N N . LEU A 1 104 ? 11.203 -11.688 -6.109 1 96.75 104 LEU A N 1
ATOM 809 C CA . LEU A 1 104 ? 10.039 -10.812 -6.25 1 96.75 104 LEU A CA 1
ATOM 810 C C . LEU A 1 104 ? 9.609 -10.266 -4.898 1 96.75 104 LEU A C 1
ATOM 812 O O . LEU A 1 104 ? 8.922 -10.953 -4.133 1 96.75 104 LEU A O 1
ATOM 816 N N . ASN A 1 105 ? 9.977 -9.055 -4.57 1 98.06 105 ASN A N 1
ATOM 817 C CA . ASN A 1 105 ? 9.609 -8.336 -3.352 1 98.06 105 ASN A CA 1
ATOM 818 C C . ASN A 1 105 ? 8.562 -7.262 -3.629 1 98.06 105 ASN A C 1
ATOM 820 O O . ASN A 1 105 ? 8.797 -6.355 -4.426 1 98.06 105 ASN A O 1
ATOM 824 N N . GLU A 1 106 ? 7.441 -7.348 -2.947 1 98.38 106 GLU A N 1
ATOM 825 C CA . GLU A 1 106 ? 6.359 -6.449 -3.34 1 98.38 106 GLU A CA 1
ATOM 826 C C . GLU A 1 106 ? 5.48 -6.09 -2.145 1 98.38 106 GLU A C 1
ATOM 828 O O . GLU A 1 106 ? 5.391 -6.852 -1.18 1 98.38 106 GLU A O 1
ATOM 833 N N . ILE A 1 107 ? 4.875 -4.902 -2.188 1 98.88 107 ILE A N 1
ATOM 834 C CA . ILE A 1 107 ? 3.705 -4.574 -1.381 1 98.88 107 ILE A CA 1
ATOM 835 C C . ILE A 1 107 ? 2.432 -4.883 -2.166 1 98.88 107 ILE A C 1
ATOM 837 O O . ILE A 1 107 ? 2.324 -4.539 -3.346 1 98.88 107 ILE A O 1
ATOM 841 N N . MET A 1 108 ? 1.537 -5.617 -1.554 1 98.94 108 MET A N 1
ATOM 842 C CA . MET A 1 108 ? 0.21 -5.891 -2.098 1 98.94 108 MET A CA 1
ATOM 843 C C . MET A 1 108 ? -0.857 -5.094 -1.359 1 98.94 108 MET A C 1
ATOM 845 O O . MET A 1 108 ? -1.04 -5.258 -0.152 1 98.94 108 MET A O 1
ATOM 849 N N . LEU A 1 109 ? -1.523 -4.219 -2.072 1 98.94 109 LEU A N 1
ATOM 850 C CA . LEU A 1 109 ? -2.541 -3.332 -1.521 1 98.94 109 LEU A CA 1
ATOM 851 C C . LEU A 1 109 ? -3.936 -3.764 -1.963 1 98.94 109 LEU A C 1
ATOM 853 O O . LEU A 1 109 ? -4.168 -4.004 -3.15 1 98.94 109 LEU A O 1
ATOM 857 N N . TYR A 1 110 ? -4.871 -3.816 -1.026 1 98.94 110 TYR A N 1
ATOM 858 C CA . TYR A 1 110 ? -6.234 -4.254 -1.307 1 98.94 110 TYR A CA 1
ATOM 859 C C . TYR A 1 110 ? -7.246 -3.205 -0.866 1 98.94 110 TYR A C 1
ATOM 861 O O . TYR A 1 110 ? -7.086 -2.582 0.186 1 98.94 110 TYR A O 1
ATOM 869 N N . GLU A 1 111 ? -8.25 -3.049 -1.639 1 98.88 111 GLU A N 1
ATOM 870 C CA . GLU A 1 111 ? -9.43 -2.268 -1.276 1 98.88 111 GLU A CA 1
ATOM 871 C C . GLU A 1 111 ? -10.648 -3.166 -1.088 1 98.88 111 GLU A C 1
ATOM 873 O O . GLU A 1 111 ? -10.875 -4.082 -1.879 1 98.88 111 GLU A O 1
ATOM 878 N N . VAL A 1 112 ? -11.43 -2.877 -0.044 1 98.81 112 VAL A N 1
ATOM 879 C CA . VAL A 1 112 ? -12.594 -3.684 0.295 1 98.81 112 VAL A CA 1
ATOM 880 C C . VAL A 1 112 ? -13.859 -2.838 0.173 1 98.81 112 VAL A C 1
ATOM 882 O O . VAL A 1 112 ? -13.875 -1.675 0.58 1 98.81 112 VAL A O 1
ATOM 885 N N . LYS A 1 113 ? -14.836 -3.371 -0.405 1 98.25 113 LYS A N 1
ATOM 886 C CA . LYS A 1 113 ? -16.172 -2.791 -0.468 1 98.25 113 LYS A CA 1
ATOM 887 C C . LYS A 1 113 ? -17.25 -3.863 -0.291 1 98.25 113 LYS A C 1
ATOM 889 O O . LYS A 1 113 ? -17.172 -4.922 -0.919 1 98.25 113 LYS A O 1
ATOM 894 N N . ASP A 1 114 ? -18.156 -3.613 0.609 1 97.06 114 ASP A N 1
ATOM 895 C CA . ASP A 1 114 ? -19.297 -4.496 0.846 1 97.06 114 ASP A CA 1
ATOM 896 C C . ASP A 1 114 ? -18.828 -5.922 1.141 1 97.06 114 ASP A C 1
ATOM 898 O O . ASP A 1 114 ? -19.375 -6.883 0.596 1 97.06 114 ASP A O 1
ATOM 902 N N . GLY A 1 115 ? -17.75 -5.996 1.886 1 97.62 115 GLY A N 1
ATOM 903 C CA . GLY A 1 115 ? -17.312 -7.277 2.412 1 97.62 115 GLY A CA 1
ATOM 904 C C . GLY A 1 115 ? -16.531 -8.102 1.409 1 97.62 115 GLY A C 1
ATOM 905 O O . GLY A 1 115 ? -16.328 -9.305 1.598 1 97.62 115 GLY A O 1
ATOM 906 N N . ALA A 1 116 ? -16.078 -7.469 0.306 1 98.56 116 ALA A N 1
ATOM 907 C CA . ALA A 1 116 ? -15.297 -8.172 -0.709 1 98.56 116 ALA A CA 1
ATOM 908 C C . ALA A 1 116 ? -14.156 -7.297 -1.22 1 98.56 116 ALA A C 1
ATOM 910 O O . ALA A 1 116 ? -14.219 -6.066 -1.146 1 98.56 116 ALA A O 1
ATOM 911 N N . ILE A 1 117 ? -13.125 -7.887 -1.689 1 98.88 117 ILE A N 1
ATOM 912 C CA . ILE A 1 117 ? -12.008 -7.164 -2.287 1 98.88 117 ILE A CA 1
ATOM 913 C C . ILE A 1 117 ? -12.383 -6.719 -3.699 1 98.88 117 ILE A C 1
ATOM 915 O O . ILE A 1 117 ? -12.695 -7.547 -4.559 1 98.88 117 ILE A O 1
ATOM 919 N N . ILE A 1 118 ? -12.281 -5.438 -3.91 1 98.88 118 ILE A N 1
ATOM 920 C CA . ILE A 1 118 ? -12.688 -4.91 -5.211 1 98.88 118 ILE A CA 1
ATOM 921 C C . ILE A 1 118 ? -11.445 -4.527 -6.016 1 98.88 118 ILE A C 1
ATOM 923 O O . ILE A 1 118 ? -11.539 -4.258 -7.219 1 98.88 118 ILE A O 1
ATOM 927 N N . SER A 1 119 ? -10.289 -4.531 -5.379 1 98.81 119 SER A N 1
ATOM 928 C CA . SER A 1 119 ? -9.055 -4.223 -6.09 1 98.81 119 SER A CA 1
ATOM 929 C C . SER A 1 119 ? -7.844 -4.781 -5.355 1 98.81 119 SER A C 1
ATOM 931 O O . SER A 1 119 ? -7.793 -4.77 -4.121 1 98.81 119 SER A O 1
ATOM 933 N N . GLU A 1 120 ? -6.887 -5.293 -6.062 1 98.88 120 GLU A N 1
ATOM 934 C CA . GLU A 1 120 ? -5.523 -5.539 -5.609 1 98.88 120 GLU A CA 1
ATOM 935 C C . GLU A 1 120 ? -4.508 -4.816 -6.488 1 98.88 120 GLU A C 1
ATOM 937 O O . GLU A 1 120 ? -4.637 -4.805 -7.715 1 98.88 120 GLU A O 1
ATOM 942 N N . GLN A 1 121 ? -3.58 -4.203 -5.879 1 98.69 121 GLN A N 1
ATOM 943 C CA . GLN A 1 121 ? -2.521 -3.484 -6.582 1 98.69 121 GLN A CA 1
ATOM 944 C C . GLN A 1 121 ? -1.145 -3.877 -6.051 1 98.69 121 GLN A C 1
ATOM 946 O O . GLN A 1 121 ? -0.953 -4 -4.84 1 98.69 121 GLN A O 1
ATOM 951 N N . PHE A 1 122 ? -0.245 -4.094 -6.977 1 98.62 122 PHE A N 1
ATOM 952 C CA . PHE A 1 122 ? 1.083 -4.586 -6.633 1 98.62 122 PHE A CA 1
ATOM 953 C C . PHE A 1 122 ? 2.135 -3.504 -6.844 1 98.62 122 PHE A C 1
ATOM 955 O O . PHE A 1 122 ? 2.094 -2.779 -7.84 1 98.62 122 PHE A O 1
ATOM 962 N N . PHE A 1 123 ? 3.059 -3.389 -5.906 1 98.06 123 PHE A N 1
ATOM 963 C CA . PHE A 1 123 ? 4.156 -2.432 -5.988 1 98.06 123 PHE A CA 1
ATOM 964 C C . PHE A 1 123 ? 5.5 -3.133 -5.812 1 98.06 123 PHE A C 1
ATOM 966 O O . PHE A 1 123 ? 5.734 -3.789 -4.797 1 98.06 123 PHE A O 1
ATOM 973 N N . TYR A 1 124 ? 6.414 -2.971 -6.82 1 96.69 124 TYR A N 1
ATOM 974 C CA . TYR A 1 124 ? 7.746 -3.566 -6.766 1 96.69 124 TYR A CA 1
ATOM 975 C C . TYR A 1 124 ? 8.703 -2.84 -7.703 1 96.69 124 TYR A C 1
ATOM 977 O O . TYR A 1 124 ? 8.273 -2.166 -8.641 1 96.69 124 TYR A O 1
ATOM 985 N N . MET B 1 1 ? 38.281 3.145 1.948 1 31.23 1 MET B N 1
ATOM 986 C CA . MET B 1 1 ? 37.062 3.406 1.176 1 31.23 1 MET B CA 1
ATOM 987 C C . MET B 1 1 ? 35.844 3.492 2.088 1 31.23 1 MET B C 1
ATOM 989 O O . MET B 1 1 ? 35.469 2.494 2.695 1 31.23 1 MET B O 1
ATOM 993 N N . THR B 1 2 ? 35.688 4.363 2.838 1 38.59 2 THR B N 1
ATOM 994 C CA . THR B 1 2 ? 34.656 4.527 3.869 1 38.59 2 THR B CA 1
ATOM 995 C C . THR B 1 2 ? 33.281 4.242 3.309 1 38.59 2 THR B C 1
ATOM 997 O O . THR B 1 2 ? 32.812 4.91 2.371 1 38.59 2 THR B O 1
ATOM 1000 N N . SER B 1 3 ? 32.844 3.062 3.1 1 45.81 3 SER B N 1
ATOM 1001 C CA . SER B 1 3 ? 31.641 2.574 2.453 1 45.81 3 SER B CA 1
ATOM 1002 C C . SER B 1 3 ? 30.406 3.246 3.029 1 45.81 3 SER B C 1
ATOM 1004 O O . SER B 1 3 ? 30.062 3.051 4.199 1 45.81 3 SER B O 1
ATOM 1006 N N . VAL B 1 4 ? 30.125 4.52 2.828 1 51.03 4 VAL B N 1
ATOM 1007 C CA . VAL B 1 4 ? 28.938 5.219 3.312 1 51.03 4 VAL B CA 1
ATOM 1008 C C . VAL B 1 4 ? 27.719 4.297 3.215 1 51.03 4 VAL B C 1
ATOM 1010 O O . VAL B 1 4 ? 27.344 3.879 2.121 1 51.03 4 VAL B O 1
ATOM 1013 N N . LYS B 1 5 ? 27.547 3.426 4.156 1 60.97 5 LYS B N 1
ATOM 1014 C CA . LYS B 1 5 ? 26.469 2.451 4.227 1 60.97 5 LYS B CA 1
ATOM 1015 C C . LYS B 1 5 ? 25.109 3.109 3.971 1 60.97 5 LYS B C 1
ATOM 1017 O O . LYS B 1 5 ? 24.703 3.994 4.723 1 60.97 5 LYS B O 1
ATOM 1022 N N . THR B 1 6 ? 24.641 3.146 2.736 1 85.06 6 THR B N 1
ATOM 1023 C CA . THR B 1 6 ? 23.281 3.605 2.408 1 85.06 6 THR B CA 1
ATOM 1024 C C . THR B 1 6 ? 22.234 2.818 3.191 1 85.06 6 THR B C 1
ATOM 1026 O O . THR B 1 6 ? 22.312 1.592 3.275 1 85.06 6 THR B O 1
ATOM 1029 N N . ASN B 1 7 ? 21.484 3.617 3.893 1 93.38 7 ASN B N 1
ATOM 1030 C CA . ASN B 1 7 ? 20.453 2.979 4.707 1 93.38 7 ASN B CA 1
ATOM 1031 C C . ASN B 1 7 ? 19.562 2.061 3.869 1 93.38 7 ASN B C 1
ATOM 1033 O O . ASN B 1 7 ? 19.172 2.418 2.758 1 93.38 7 ASN B O 1
ATOM 1037 N N . THR B 1 8 ? 19.281 0.868 4.387 1 97.38 8 THR B N 1
ATOM 1038 C CA . THR B 1 8 ? 18.375 -0.066 3.729 1 97.38 8 THR B CA 1
ATOM 1039 C C . THR B 1 8 ? 16.922 0.385 3.885 1 97.38 8 THR B C 1
ATOM 1041 O O . THR B 1 8 ? 16.625 1.275 4.684 1 97.38 8 THR B O 1
ATOM 1044 N N . THR B 1 9 ? 16.062 -0.181 3.098 1 98.62 9 THR B N 1
ATOM 1045 C CA . THR B 1 9 ? 14.641 0.092 3.242 1 98.62 9 THR B CA 1
ATOM 1046 C C . THR B 1 9 ? 14.164 -0.235 4.656 1 98.62 9 THR B C 1
ATOM 1048 O O . THR B 1 9 ? 13.336 0.487 5.223 1 98.62 9 THR B O 1
ATOM 1051 N N . GLN B 1 10 ? 14.68 -1.316 5.246 1 98.19 10 GLN B N 1
ATOM 1052 C CA . GLN B 1 10 ? 14.328 -1.691 6.609 1 98.19 10 GLN B CA 1
ATOM 1053 C C . GLN B 1 10 ? 14.742 -0.606 7.602 1 98.19 10 GLN B C 1
ATOM 1055 O O . GLN B 1 10 ? 13.977 -0.264 8.508 1 98.19 10 GLN B O 1
ATOM 1060 N N . ASP B 1 11 ? 15.914 -0.097 7.41 1 98.38 11 ASP B N 1
ATOM 1061 C CA . ASP B 1 11 ? 16.406 0.967 8.281 1 98.38 11 ASP B CA 1
ATOM 1062 C C . ASP B 1 11 ? 15.531 2.211 8.172 1 98.38 11 ASP B C 1
ATOM 1064 O O . ASP B 1 11 ? 15.18 2.822 9.188 1 98.38 11 ASP B O 1
ATOM 1068 N N . ILE B 1 12 ? 15.227 2.562 6.957 1 98.75 12 ILE B N 1
ATOM 1069 C CA . ILE B 1 12 ? 14.43 3.752 6.695 1 98.75 12 ILE B CA 1
ATOM 1070 C C . ILE B 1 12 ? 13.031 3.574 7.293 1 98.75 12 ILE B C 1
ATOM 1072 O O . ILE B 1 12 ? 12.516 4.48 7.945 1 98.75 12 ILE B O 1
ATOM 1076 N N . ALA B 1 13 ? 12.438 2.426 7.086 1 98.81 13 ALA B N 1
ATOM 1077 C CA . ALA B 1 13 ? 11.109 2.137 7.629 1 98.81 13 ALA B CA 1
ATOM 1078 C C . A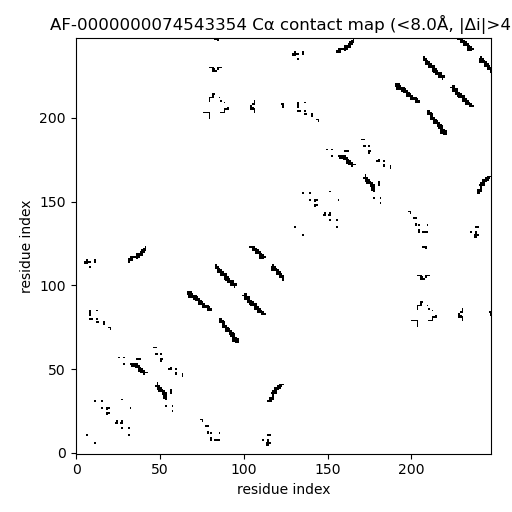LA B 1 13 ? 11.109 2.209 9.156 1 98.81 13 ALA B C 1
ATOM 1080 O O . ALA B 1 13 ? 10.164 2.707 9.758 1 98.81 13 ALA B O 1
ATOM 1081 N N . ALA B 1 14 ? 12.133 1.674 9.734 1 98.69 14 ALA B N 1
ATOM 1082 C CA . ALA B 1 14 ? 12.242 1.701 11.188 1 98.69 14 ALA B CA 1
ATOM 1083 C C . ALA B 1 14 ? 12.336 3.135 11.703 1 98.69 14 ALA B C 1
ATOM 1085 O O . ALA B 1 14 ? 11.68 3.49 12.688 1 98.69 14 ALA B O 1
ATOM 1086 N N . ARG B 1 15 ? 13.203 3.92 11.094 1 98.75 15 ARG B N 1
ATOM 1087 C CA . ARG B 1 15 ? 13.344 5.32 11.484 1 98.75 15 ARG B CA 1
ATOM 1088 C C . ARG B 1 15 ? 12.047 6.082 11.25 1 98.75 15 ARG B C 1
ATOM 1090 O O . ARG B 1 15 ? 11.609 6.859 12.102 1 98.75 15 ARG B O 1
ATOM 1097 N N . PHE B 1 16 ? 11.453 5.879 10.07 1 98.88 16 PHE B N 1
ATOM 1098 C CA . PHE B 1 16 ? 10.141 6.441 9.773 1 98.88 16 PHE B CA 1
ATOM 1099 C C . PHE B 1 16 ? 9.156 6.152 10.906 1 98.88 16 PHE B C 1
ATOM 1101 O O . PHE B 1 16 ? 8.492 7.059 11.406 1 98.88 16 PHE B O 1
ATOM 1108 N N . TYR B 1 17 ? 9.094 4.902 11.289 1 98.88 17 TYR B N 1
ATOM 1109 C CA . TYR B 1 17 ? 8.125 4.461 12.281 1 98.88 17 TYR B CA 1
ATOM 1110 C C . TYR B 1 17 ? 8.391 5.121 13.633 1 98.88 17 TYR B C 1
ATOM 1112 O O . TYR B 1 17 ? 7.453 5.547 14.312 1 98.88 17 TYR B O 1
ATOM 1120 N N . ALA B 1 18 ? 9.602 5.176 14.008 1 98.75 18 ALA B N 1
ATOM 1121 C CA . ALA B 1 18 ? 9.961 5.82 15.266 1 98.75 18 ALA B CA 1
ATOM 1122 C C . ALA B 1 18 ? 9.477 7.266 15.305 1 98.75 18 ALA B C 1
ATOM 1124 O O . ALA B 1 18 ? 8.953 7.723 16.328 1 98.75 18 ALA B O 1
ATOM 1125 N N . LEU B 1 19 ? 9.641 7.98 14.227 1 98.75 19 LEU B N 1
ATOM 1126 C CA . LEU B 1 19 ? 9.234 9.383 14.156 1 98.75 19 LEU B CA 1
ATOM 1127 C C . LEU B 1 19 ? 7.723 9.508 14.016 1 98.75 19 LEU B C 1
ATOM 1129 O O . LEU B 1 19 ? 7.109 10.398 14.602 1 98.75 19 LEU B O 1
ATOM 1133 N N . ALA B 1 20 ? 7.113 8.633 13.227 1 98.5 20 ALA B N 1
ATOM 1134 C CA . ALA B 1 20 ? 5.672 8.664 13 1 98.5 20 ALA B CA 1
ATOM 1135 C C . ALA B 1 20 ? 4.906 8.469 14.305 1 98.5 20 ALA B C 1
ATOM 1137 O O . ALA B 1 20 ? 3.881 9.109 14.539 1 98.5 20 ALA B O 1
ATOM 1138 N N . LYS B 1 21 ? 5.391 7.574 15.156 1 96.69 21 LYS B N 1
ATOM 1139 C CA . LYS B 1 21 ? 4.746 7.309 16.438 1 96.69 21 LYS B CA 1
ATOM 1140 C C . LYS B 1 21 ? 4.727 8.562 17.312 1 96.69 21 LYS B C 1
ATOM 1142 O O . LYS B 1 21 ? 3.875 8.695 18.203 1 96.69 21 LYS B O 1
ATOM 1147 N N . GLU B 1 22 ? 5.656 9.445 17.062 1 97.44 22 GLU B N 1
ATOM 1148 C CA . GLU B 1 22 ? 5.746 10.703 17.797 1 97.44 22 GLU B CA 1
ATOM 1149 C C . GLU B 1 22 ? 5.094 11.844 17.031 1 97.44 22 GLU B C 1
ATOM 1151 O O . GLU B 1 22 ? 5.184 13.008 17.438 1 97.44 22 GLU B O 1
ATOM 1156 N N . GLU B 1 23 ? 4.488 11.516 15.906 1 97.06 23 GLU B N 1
ATOM 1157 C CA . GLU B 1 23 ? 3.779 12.469 15.055 1 97.06 23 GLU B CA 1
ATOM 1158 C C . GLU B 1 23 ? 4.727 13.539 14.516 1 97.06 23 GLU B C 1
ATOM 1160 O O . GLU B 1 23 ? 4.344 14.703 14.391 1 97.06 23 GLU B O 1
ATOM 1165 N N . LYS B 1 24 ? 6 13.172 14.25 1 97.94 24 LYS B N 1
ATOM 1166 C CA . LYS B 1 24 ? 7.008 14.094 13.734 1 97.94 24 LYS B CA 1
ATOM 1167 C C . LYS B 1 24 ? 7.109 14.008 12.211 1 97.94 24 LYS B C 1
ATOM 1169 O O . LYS B 1 24 ? 8.164 13.664 11.672 1 97.94 24 LYS B O 1
ATOM 1174 N N . TRP B 1 25 ? 6.062 14.43 11.547 1 97.81 25 TRP B N 1
ATOM 1175 C CA . TRP B 1 25 ? 5.879 14.219 10.117 1 97.81 25 TRP B CA 1
ATOM 1176 C C . TRP B 1 25 ? 6.824 15.109 9.312 1 97.81 25 TRP B C 1
ATOM 1178 O O . TRP B 1 25 ? 7.371 14.68 8.297 1 97.81 25 TRP B O 1
ATOM 1188 N N . PHE B 1 26 ? 7 16.328 9.766 1 97.75 26 PHE B N 1
ATOM 1189 C CA . PHE B 1 26 ? 7.891 17.219 9.023 1 97.75 26 PHE B CA 1
ATOM 1190 C C . PHE B 1 26 ? 9.344 16.797 9.211 1 97.75 26 PHE B C 1
ATOM 1192 O O . PHE B 1 26 ? 10.156 16.953 8.297 1 97.75 26 PHE B O 1
ATOM 1199 N N . GLU B 1 27 ? 9.656 16.297 10.352 1 98.38 27 GLU B N 1
ATOM 1200 C CA . GLU B 1 27 ? 11 15.75 10.555 1 98.38 27 GLU B CA 1
ATOM 1201 C C . GLU B 1 27 ? 11.234 14.539 9.656 1 98.38 27 GLU B C 1
ATOM 1203 O O . GLU B 1 27 ? 12.344 14.344 9.148 1 98.38 27 GLU B O 1
ATOM 1208 N N . ILE B 1 28 ? 10.211 13.672 9.492 1 98.81 28 ILE B N 1
ATOM 1209 C CA . ILE B 1 28 ? 10.305 12.555 8.562 1 98.81 28 ILE B CA 1
ATOM 1210 C C . ILE B 1 28 ? 10.672 13.07 7.172 1 98.81 28 ILE B C 1
ATOM 1212 O O . ILE B 1 28 ? 11.609 12.57 6.543 1 98.81 28 ILE B O 1
ATOM 1216 N N . GLN B 1 29 ? 9.992 14.117 6.703 1 98.62 29 GLN B N 1
ATOM 1217 C CA . GLN B 1 29 ? 10.25 14.672 5.379 1 98.62 29 GLN B CA 1
ATOM 1218 C C . GLN B 1 29 ? 11.672 15.219 5.277 1 98.62 29 GLN B C 1
ATOM 1220 O O . GLN B 1 29 ? 12.391 14.93 4.316 1 98.62 29 GLN B O 1
ATOM 1225 N N . ASP B 1 30 ? 12.117 15.914 6.27 1 98 30 ASP B N 1
ATOM 1226 C CA . ASP B 1 30 ? 13.445 16.516 6.273 1 98 30 ASP B CA 1
ATOM 1227 C C . ASP B 1 30 ? 14.539 15.453 6.266 1 98 30 ASP B C 1
ATOM 1229 O O . ASP B 1 30 ? 15.508 15.562 5.516 1 98 30 ASP B O 1
ATOM 1233 N N . GLU B 1 31 ? 14.305 14.445 6.992 1 98.31 31 GLU B N 1
ATOM 1234 C CA . GLU B 1 31 ? 15.367 13.469 7.238 1 98.31 31 GLU B CA 1
ATOM 1235 C C . GLU B 1 31 ? 15.391 12.391 6.16 1 98.31 31 GLU B C 1
ATOM 1237 O O . GLU B 1 31 ? 16.453 11.906 5.781 1 98.31 31 GLU B O 1
ATOM 1242 N N . LEU B 1 32 ? 14.195 11.992 5.68 1 98.75 32 LEU B N 1
ATOM 1243 C CA . LEU B 1 32 ? 14.156 10.711 4.98 1 98.75 32 LEU B CA 1
ATOM 1244 C C . LEU B 1 32 ? 13.797 10.906 3.512 1 98.75 32 LEU B C 1
ATOM 1246 O O . LEU B 1 32 ? 13.992 10 2.697 1 98.75 32 LEU B O 1
ATOM 1250 N N . PHE B 1 33 ? 13.273 12.07 3.113 1 98.81 33 PHE B N 1
ATOM 1251 C CA . PHE B 1 33 ? 12.797 12.242 1.745 1 98.81 33 PHE B CA 1
ATOM 1252 C C . PHE B 1 33 ? 13.938 12.633 0.818 1 98.81 33 PHE B C 1
ATOM 1254 O O . PHE B 1 33 ? 14.812 13.414 1.199 1 98.81 33 PHE B O 1
ATOM 1261 N N . ALA B 1 34 ? 13.953 12.141 -0.356 1 98.56 34 ALA B N 1
ATOM 1262 C CA . ALA B 1 34 ? 14.812 12.625 -1.434 1 98.56 34 ALA B CA 1
ATOM 1263 C C . ALA B 1 34 ? 14.383 14.008 -1.905 1 98.56 34 ALA B C 1
ATOM 1265 O O . ALA B 1 34 ? 13.219 14.391 -1.736 1 98.56 34 ALA B O 1
ATOM 1266 N N . GLU B 1 35 ? 15.195 14.672 -2.596 1 98.31 35 GLU B N 1
ATOM 1267 C CA . GLU B 1 35 ? 14.906 16.016 -3.078 1 98.31 35 GLU B CA 1
ATOM 1268 C C . GLU B 1 35 ? 13.766 16 -4.098 1 98.31 35 GLU B C 1
ATOM 1270 O O . GLU B 1 35 ? 12.961 16.938 -4.152 1 98.31 35 GLU B O 1
ATOM 1275 N N . GLU B 1 36 ? 13.672 14.961 -4.875 1 98.25 36 GLU B N 1
ATOM 1276 C CA . GLU B 1 36 ? 12.695 14.891 -5.965 1 98.25 36 GLU B CA 1
ATOM 1277 C C . GLU B 1 36 ? 11.508 14.023 -5.586 1 98.25 36 GLU B C 1
ATOM 1279 O O . GLU B 1 36 ? 10.812 13.492 -6.461 1 98.25 36 GLU B O 1
ATOM 1284 N N . VAL B 1 37 ? 11.242 13.852 -4.34 1 98.81 37 VAL B N 1
ATOM 1285 C CA . VAL B 1 37 ? 10.188 12.992 -3.832 1 98.81 37 VAL B CA 1
ATOM 1286 C C . VAL B 1 37 ? 8.852 13.391 -4.457 1 98.81 37 VAL B C 1
ATOM 1288 O O . VAL B 1 37 ? 8.594 14.578 -4.68 1 98.81 37 VAL B O 1
ATOM 1291 N N . LYS B 1 38 ? 8.047 12.422 -4.699 1 98.88 38 LYS B N 1
ATOM 1292 C CA . LYS B 1 38 ? 6.672 12.609 -5.156 1 98.88 38 LYS B CA 1
ATOM 1293 C C . LYS B 1 38 ? 5.672 12.234 -4.062 1 98.88 38 LYS B C 1
ATOM 1295 O O . LYS B 1 38 ? 5.855 11.234 -3.369 1 98.88 38 LYS B O 1
ATOM 1300 N N . SER B 1 39 ? 4.719 13.031 -3.873 1 98.81 39 SER B N 1
ATOM 1301 C CA . SER B 1 39 ? 3.598 12.773 -2.973 1 98.81 39 SER B CA 1
ATOM 1302 C C . SER B 1 39 ? 2.283 12.688 -3.74 1 98.81 39 SER B C 1
ATOM 1304 O O . SER B 1 39 ? 1.849 13.664 -4.348 1 98.81 39 SER B O 1
ATOM 1306 N N . ILE B 1 40 ? 1.613 11.523 -3.629 1 98.5 40 ILE B N 1
ATOM 1307 C CA . ILE B 1 40 ? 0.517 11.219 -4.539 1 98.5 40 ILE B CA 1
ATOM 1308 C C . ILE B 1 40 ? -0.74 10.883 -3.74 1 98.5 40 ILE B C 1
ATOM 1310 O O . ILE B 1 40 ? -0.783 9.875 -3.033 1 98.5 40 ILE B O 1
ATOM 1314 N N . ASP B 1 41 ? -1.718 11.68 -3.797 1 98.25 41 ASP B N 1
ATOM 1315 C CA . ASP B 1 41 ? -3.045 11.398 -3.26 1 98.25 41 ASP B CA 1
ATOM 1316 C C . ASP B 1 41 ? -3.941 10.758 -4.32 1 98.25 41 ASP B C 1
ATOM 1318 O O . ASP B 1 41 ? -3.635 10.82 -5.512 1 98.25 41 ASP B O 1
ATOM 1322 N N . PRO B 1 42 ? -5.074 10.133 -3.824 1 95.81 42 PRO B N 1
ATOM 1323 C CA . PRO B 1 42 ? -6.035 9.719 -4.848 1 95.81 42 PRO B CA 1
ATOM 1324 C C . PRO B 1 42 ? -6.445 10.859 -5.773 1 95.81 42 PRO B C 1
ATOM 1326 O O . PRO B 1 42 ? -6.562 12.008 -5.332 1 95.81 42 PRO B O 1
ATOM 1329 N N . VAL B 1 43 ? -6.645 10.523 -7.039 1 92.31 43 VAL B N 1
ATOM 1330 C CA . VAL B 1 43 ? -6.969 11.516 -8.062 1 92.31 43 VAL B CA 1
ATOM 1331 C C . VAL B 1 43 ? -8.203 12.305 -7.641 1 92.31 43 VAL B C 1
ATOM 1333 O O . VAL B 1 43 ? -8.289 13.516 -7.871 1 92.31 43 VAL B O 1
ATOM 1336 N N . ASN B 1 44 ? -9.102 11.75 -6.922 1 90.38 44 ASN B N 1
ATOM 1337 C CA . ASN B 1 44 ? -10.344 12.406 -6.512 1 90.38 44 ASN B CA 1
ATOM 1338 C C . ASN B 1 44 ? -10.32 12.773 -5.031 1 90.38 44 ASN B C 1
ATOM 1340 O O . ASN B 1 44 ? -11.375 12.898 -4.402 1 90.38 44 ASN B O 1
ATOM 1344 N N . SER B 1 45 ? -9.172 12.969 -4.52 1 93.94 45 SER B N 1
ATOM 1345 C CA . SER B 1 45 ? -9.062 13.289 -3.098 1 93.94 45 SER B CA 1
ATOM 1346 C C . SER B 1 45 ? -9.695 14.641 -2.779 1 93.94 45 SER B C 1
ATOM 1348 O O . SER B 1 45 ? -9.414 15.633 -3.451 1 93.94 45 SER B O 1
ATOM 1350 N N . PRO B 1 46 ? -10.484 14.734 -1.787 1 91.75 46 PRO B N 1
ATOM 1351 C CA . PRO B 1 46 ? -11.008 16.016 -1.343 1 91.75 46 PRO B CA 1
ATOM 1352 C C . PRO B 1 46 ? -10.047 16.766 -0.422 1 91.75 46 PRO B C 1
ATOM 1354 O O . PRO B 1 46 ? -10.289 17.922 -0.073 1 91.75 46 PRO B O 1
ATOM 1357 N N . TYR B 1 47 ? -9 16.141 -0.03 1 90 47 TYR B N 1
ATOM 1358 C CA . TYR B 1 47 ? -8.172 16.688 1.038 1 90 47 TYR B CA 1
ATOM 1359 C C . TYR B 1 47 ? -6.883 17.281 0.48 1 90 47 TYR B C 1
ATOM 1361 O O . TYR B 1 47 ? -6.562 18.438 0.75 1 90 47 TYR B O 1
ATOM 1369 N N . MET B 1 48 ? -6.152 16.375 -0.243 1 92.81 48 MET B N 1
ATOM 1370 C CA . MET B 1 48 ? -4.863 16.812 -0.777 1 92.81 48 MET B CA 1
ATOM 1371 C C . MET B 1 48 ? -4.703 16.375 -2.229 1 92.81 48 MET B C 1
ATOM 1373 O O . MET B 1 48 ? -5.66 15.914 -2.854 1 92.81 48 MET B O 1
ATOM 1377 N N . GLY B 1 49 ? -3.559 16.734 -2.842 1 95.5 49 GLY B N 1
ATOM 1378 C CA . GLY B 1 49 ? -3.309 16.422 -4.242 1 95.5 49 GLY B CA 1
ATOM 1379 C C . GLY B 1 49 ? -1.921 15.852 -4.488 1 95.5 49 GLY B C 1
ATOM 1380 O O . GLY B 1 49 ? -1.454 14.984 -3.748 1 95.5 49 GLY B O 1
ATOM 1381 N N . TYR B 1 50 ? -1.427 16.281 -5.539 1 98.19 50 TYR B N 1
ATOM 1382 C CA . TYR B 1 50 ? -0.107 15.844 -5.984 1 98.19 50 TYR B CA 1
ATOM 1383 C C . TYR B 1 50 ? 0.934 16.938 -5.738 1 98.19 50 TYR B C 1
ATOM 1385 O O . TYR B 1 50 ? 0.643 18.125 -5.879 1 98.19 50 TYR B O 1
ATOM 1393 N N . ALA B 1 51 ? 2.113 16.547 -5.324 1 98.44 51 ALA B N 1
ATOM 1394 C CA . ALA B 1 51 ? 3.266 17.438 -5.246 1 98.44 51 ALA B CA 1
ATOM 1395 C C . ALA B 1 51 ? 4.559 16.703 -5.582 1 98.44 51 ALA B C 1
ATOM 1397 O O . ALA B 1 51 ? 4.648 15.477 -5.402 1 98.44 51 ALA B O 1
ATOM 1398 N N . GLU B 1 52 ? 5.453 17.422 -6.043 1 98.56 52 GLU B N 1
ATOM 1399 C CA . GLU B 1 52 ? 6.781 16.875 -6.332 1 98.56 52 GLU B CA 1
ATOM 1400 C C . GLU B 1 52 ? 7.879 17.828 -5.863 1 98.56 52 GLU B C 1
ATOM 1402 O O . GLU B 1 52 ? 7.773 19.047 -6.047 1 98.56 52 GLU B O 1
ATOM 1407 N N . GLY B 1 53 ? 8.938 17.203 -5.363 1 98.62 53 GLY B N 1
ATOM 1408 C CA . GLY B 1 53 ? 10 17.984 -4.734 1 98.62 53 GLY B CA 1
ATOM 1409 C C . GLY B 1 53 ? 9.773 18.203 -3.254 1 98.62 53 GLY B C 1
ATOM 1410 O O . GLY B 1 53 ? 8.648 18.453 -2.82 1 98.62 53 GLY B O 1
ATOM 1411 N N . LYS B 1 54 ? 10.812 18.141 -2.549 1 98.19 54 LYS B N 1
ATOM 1412 C CA . LYS B 1 54 ? 10.734 18.188 -1.092 1 98.19 54 LYS B CA 1
ATOM 1413 C C . LYS B 1 54 ? 10.008 19.453 -0.618 1 98.19 54 LYS B C 1
ATOM 1415 O O . LYS B 1 54 ? 9.148 19.391 0.26 1 98.19 54 LYS B O 1
ATOM 1420 N N . ALA B 1 55 ? 10.359 20.578 -1.136 1 97.88 55 ALA B N 1
ATOM 1421 C CA . ALA B 1 55 ? 9.758 21.844 -0.718 1 97.88 55 ALA B CA 1
ATOM 1422 C C . ALA B 1 55 ? 8.258 21.859 -0.977 1 97.88 55 ALA B C 1
ATOM 1424 O O . ALA B 1 55 ? 7.477 22.266 -0.119 1 97.88 55 ALA B O 1
ATOM 1425 N N . ASN B 1 56 ? 7.852 21.422 -2.152 1 98.56 56 ASN B N 1
ATOM 1426 C CA . ASN B 1 56 ? 6.438 21.391 -2.508 1 98.56 56 ASN B CA 1
ATOM 1427 C C . ASN B 1 56 ? 5.672 20.375 -1.665 1 98.56 56 ASN B C 1
ATOM 1429 O O . ASN B 1 56 ? 4.523 20.609 -1.284 1 98.56 56 ASN B O 1
ATOM 1433 N N . VAL B 1 57 ? 6.273 19.219 -1.405 1 98.62 57 VAL B N 1
ATOM 1434 C CA . VAL B 1 57 ? 5.645 18.203 -0.571 1 98.62 57 VAL B CA 1
ATOM 1435 C C . VAL B 1 57 ? 5.48 18.734 0.854 1 98.62 57 VAL B C 1
ATOM 1437 O O . VAL B 1 57 ? 4.441 18.516 1.484 1 98.62 57 VAL B O 1
ATOM 1440 N N . ARG B 1 58 ? 6.492 19.422 1.342 1 97.56 58 ARG B N 1
ATOM 1441 C CA . ARG B 1 58 ? 6.41 20.047 2.656 1 97.56 58 ARG B CA 1
ATOM 1442 C C . ARG B 1 58 ? 5.27 21.062 2.711 1 97.56 58 ARG B C 1
ATOM 1444 O O . ARG B 1 58 ? 4.512 21.094 3.686 1 97.56 58 ARG B O 1
ATOM 1451 N N . LYS B 1 59 ? 5.203 21.875 1.699 1 97.94 59 LYS B N 1
ATOM 1452 C CA . LYS B 1 59 ? 4.141 22.875 1.636 1 97.94 59 LYS B CA 1
ATOM 1453 C C . LYS B 1 59 ? 2.766 22.219 1.622 1 97.94 59 LYS B C 1
ATOM 1455 O O . LYS B 1 59 ? 1.844 22.672 2.299 1 97.94 59 LYS B O 1
ATOM 1460 N N . LYS B 1 60 ? 2.613 21.172 0.83 1 97.69 60 LYS B N 1
ATOM 1461 C CA . LYS B 1 60 ? 1.372 20.406 0.77 1 97.69 60 LYS B CA 1
ATOM 1462 C C . LYS B 1 60 ? 0.953 19.922 2.158 1 97.69 60 LYS B C 1
ATOM 1464 O O . LYS B 1 60 ? -0.206 20.078 2.549 1 97.69 60 LYS B O 1
ATOM 1469 N N . GLY B 1 61 ? 1.867 19.328 2.91 1 96.5 61 GLY B N 1
ATOM 1470 C CA . GLY B 1 61 ? 1.597 18.891 4.27 1 96.5 61 GLY B CA 1
ATOM 1471 C C . GLY B 1 61 ? 1.255 20.031 5.211 1 96.5 61 GLY B C 1
ATOM 1472 O O . GLY B 1 61 ? 0.309 19.938 5.992 1 96.5 61 GLY B O 1
ATOM 1473 N N . ALA B 1 62 ? 2.029 21.141 5.109 1 96.81 62 ALA B N 1
ATOM 1474 C CA . ALA B 1 62 ? 1.812 22.312 5.965 1 96.81 62 ALA B CA 1
ATOM 1475 C C . ALA B 1 62 ? 0.434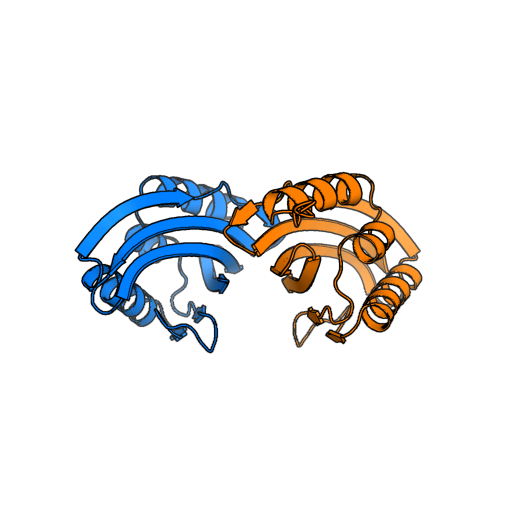 22.906 5.719 1 96.81 62 ALA B C 1
ATOM 1477 O O . ALA B 1 62 ? -0.247 23.312 6.664 1 96.81 62 ALA B O 1
ATOM 1478 N N . ASP B 1 63 ? 0.06 22.938 4.469 1 96.62 63 ASP B N 1
ATOM 1479 C CA . ASP B 1 63 ? -1.243 23.484 4.113 1 96.62 63 ASP B CA 1
ATOM 1480 C C . ASP B 1 63 ? -2.375 22.656 4.703 1 96.62 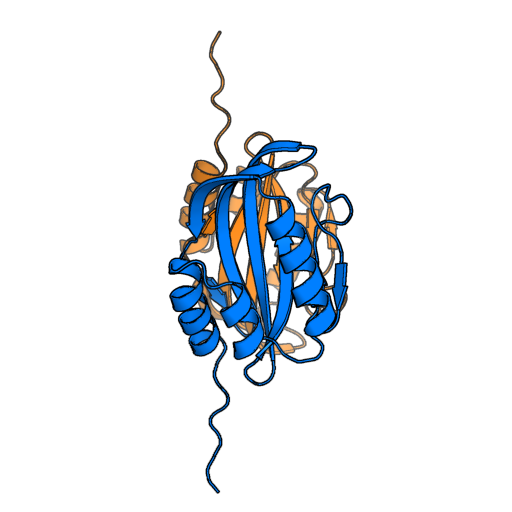63 ASP B C 1
ATOM 1482 O O . ASP B 1 63 ? -3.398 23.188 5.129 1 96.62 63 ASP B O 1
ATOM 1486 N N . PHE B 1 64 ? -2.254 21.359 4.707 1 96.12 64 PHE B N 1
ATOM 1487 C CA . PHE B 1 64 ? -3.258 20.484 5.305 1 96.12 64 PHE B CA 1
ATOM 1488 C C . PHE B 1 64 ? -3.32 20.688 6.816 1 96.12 64 PHE B C 1
ATOM 1490 O O . PHE B 1 64 ? -4.406 20.797 7.387 1 96.12 64 PHE B O 1
ATOM 1497 N N . VAL B 1 65 ? -2.168 20.75 7.461 1 95.19 65 VAL B N 1
ATOM 1498 C CA . VAL B 1 65 ? -2.094 20.906 8.906 1 95.19 65 VAL B CA 1
ATOM 1499 C C . VAL B 1 65 ? -2.758 22.219 9.32 1 95.19 65 VAL B C 1
ATOM 1501 O O . VAL B 1 65 ? -3.455 22.281 10.336 1 95.19 65 VAL B O 1
ATOM 1504 N N . LYS B 1 66 ? -2.562 23.266 8.531 1 96.38 66 LYS B N 1
ATOM 1505 C CA . LYS B 1 66 ? -3.146 24.578 8.82 1 96.38 66 LYS B CA 1
ATOM 1506 C C . LYS B 1 66 ? -4.668 24.5 8.859 1 96.38 66 LYS B C 1
ATOM 1508 O O . LYS B 1 66 ? -5.316 25.312 9.531 1 96.38 66 LYS B O 1
ATOM 1513 N N . LYS B 1 67 ? -5.18 23.578 8.188 1 96.69 67 LYS B N 1
ATOM 1514 C CA . LYS B 1 67 ? -6.629 23.453 8.102 1 96.69 67 LYS B CA 1
ATOM 1515 C C . LYS B 1 67 ? -7.184 22.641 9.266 1 96.69 67 LYS B C 1
ATOM 1517 O O . LYS B 1 67 ? -8.398 22.625 9.5 1 96.69 67 LYS B O 1
ATOM 1522 N N . ILE B 1 68 ? -6.375 21.938 9.945 1 97 68 ILE B N 1
ATOM 1523 C CA . ILE B 1 68 ? -6.824 21.141 11.086 1 97 68 ILE B CA 1
ATOM 1524 C C . ILE B 1 68 ? -7.16 22.078 12.258 1 97 68 ILE B C 1
ATOM 1526 O O . ILE B 1 68 ? -6.293 22.797 12.742 1 97 68 ILE B O 1
ATOM 1530 N N . ARG B 1 69 ? -8.375 22.047 12.75 1 98.06 69 ARG B N 1
ATOM 1531 C CA . ARG B 1 69 ? -8.852 22.891 13.852 1 98.06 69 ARG B CA 1
ATOM 1532 C C . ARG B 1 69 ? -8.734 22.156 15.18 1 98.06 69 ARG B C 1
ATOM 1534 O O . ARG B 1 69 ? -8.406 22.766 16.203 1 98.06 69 ARG B O 1
ATOM 1541 N N . ASP B 1 70 ? -9.07 20.828 15.141 1 98.19 70 ASP B N 1
ATOM 1542 C CA . ASP B 1 70 ? -8.969 20 16.328 1 98.19 70 ASP B CA 1
ATOM 1543 C C . ASP B 1 70 ? -8.398 18.625 15.992 1 98.19 70 ASP B C 1
ATOM 1545 O O . ASP B 1 70 ? -8.789 18.016 14.992 1 98.19 70 ASP B O 1
ATOM 1549 N N . PHE B 1 71 ? -7.508 18.203 16.766 1 97.5 71 PHE B N 1
ATOM 1550 C CA . PHE B 1 71 ? -6.926 16.875 16.672 1 97.5 71 PHE B CA 1
ATOM 1551 C C . PHE B 1 71 ? -7.441 15.984 17.812 1 97.5 71 PHE B C 1
ATOM 1553 O O . PHE B 1 71 ? -7.141 16.219 18.984 1 97.5 71 PHE B O 1
ATOM 1560 N N . HIS B 1 72 ? -8.18 14.977 17.5 1 98.38 72 HIS B N 1
ATOM 1561 C CA . HIS B 1 72 ? -8.828 14.164 18.531 1 98.38 72 HIS B CA 1
ATOM 1562 C C . HIS B 1 72 ? -8.055 12.875 18.781 1 98.38 72 HIS B C 1
ATOM 1564 O O . HIS B 1 72 ? -8.25 12.227 19.797 1 98.38 72 HIS B O 1
ATOM 1570 N N . GLY B 1 73 ? -7.273 12.43 17.766 1 97.44 73 GLY B N 1
ATOM 1571 C CA . GLY B 1 73 ? -6.445 11.242 17.938 1 97.44 73 GLY B CA 1
ATOM 1572 C C . GLY B 1 73 ? -5.973 10.656 16.625 1 97.44 73 GLY B C 1
ATOM 1573 O O . GLY B 1 73 ? -6.539 10.945 15.562 1 97.44 73 GLY B O 1
ATOM 1574 N N . ALA B 1 74 ? -4.898 9.844 16.75 1 97.88 74 ALA B N 1
ATOM 1575 C CA . ALA B 1 74 ? -4.375 9.141 15.578 1 97.88 74 ALA B CA 1
ATOM 1576 C C . ALA B 1 74 ? -3.615 7.883 15.984 1 97.88 74 ALA B C 1
ATOM 1578 O O . ALA B 1 74 ? -3.148 7.773 17.125 1 97.88 74 ALA B O 1
ATOM 1579 N N . THR B 1 75 ? -3.598 6.941 15.078 1 97.75 75 THR B N 1
ATOM 1580 C CA . THR B 1 75 ? -2.77 5.746 15.203 1 97.75 75 THR B CA 1
ATOM 1581 C C . THR B 1 75 ? -2.025 5.461 13.906 1 97.75 75 THR B C 1
ATOM 1583 O O . THR B 1 75 ? -2.537 5.738 12.82 1 97.75 75 THR B O 1
ATOM 1586 N N . THR B 1 76 ? -0.83 4.977 14.023 1 98.62 76 THR B N 1
ATOM 1587 C CA . THR B 1 76 ? -0.038 4.504 12.898 1 98.62 76 THR B CA 1
ATOM 1588 C C . THR B 1 76 ? 0.486 3.094 13.156 1 98.62 76 THR B C 1
ATOM 1590 O O . THR B 1 76 ? 1.043 2.822 14.227 1 98.62 76 THR B O 1
ATOM 1593 N N . SER B 1 77 ? 0.313 2.24 12.266 1 98.69 77 SER B N 1
ATOM 1594 C CA . SER B 1 77 ? 0.774 0.863 12.414 1 98.69 77 SER B CA 1
ATOM 1595 C C . SER B 1 77 ? 2.283 0.761 12.219 1 98.69 77 SER B C 1
ATOM 1597 O O . SER B 1 77 ? 2.904 1.665 11.656 1 98.69 77 SER B O 1
ATOM 1599 N N . ALA B 1 78 ? 2.844 -0.396 12.711 1 98.5 78 ALA B N 1
ATOM 1600 C CA . ALA B 1 78 ? 4.188 -0.747 12.258 1 98.5 78 ALA B CA 1
ATOM 1601 C C . ALA B 1 78 ? 4.211 -0.982 10.75 1 98.5 78 ALA B C 1
ATOM 1603 O O . ALA B 1 78 ? 3.221 -1.427 10.164 1 98.5 78 ALA B O 1
ATOM 1604 N N . PRO B 1 79 ? 5.359 -0.696 10.148 1 98.88 79 PRO B N 1
ATOM 1605 C CA . PRO B 1 79 ? 5.434 -0.861 8.695 1 98.88 79 PRO B CA 1
ATOM 1606 C C . PRO B 1 79 ? 5.516 -2.326 8.273 1 98.88 79 PRO B C 1
ATOM 1608 O O . PRO B 1 79 ? 6.125 -3.143 8.969 1 98.88 79 PRO B O 1
ATOM 1611 N N . VAL B 1 80 ? 4.887 -2.615 7.125 1 98.81 80 VAL B N 1
ATOM 1612 C CA . VAL B 1 80 ? 5.254 -3.809 6.367 1 98.81 80 VAL B CA 1
ATOM 1613 C C . VAL B 1 80 ? 6.285 -3.447 5.301 1 98.81 80 VAL B C 1
ATOM 1615 O O . VAL B 1 80 ? 6.176 -2.4 4.652 1 98.81 80 VAL B O 1
ATOM 1618 N N . VAL B 1 81 ? 7.316 -4.293 5.18 1 98.81 81 VAL B N 1
ATOM 1619 C CA . VAL B 1 81 ? 8.438 -3.973 4.301 1 98.81 81 VAL B CA 1
ATOM 1620 C C . VAL B 1 81 ? 8.633 -5.094 3.283 1 98.81 81 VAL B C 1
ATOM 1622 O O . VAL B 1 81 ? 8.555 -6.277 3.631 1 98.81 81 VAL B O 1
ATOM 1625 N N . ALA B 1 82 ? 8.891 -4.703 2.025 1 98.62 82 ALA B N 1
ATOM 1626 C CA . ALA B 1 82 ? 9.289 -5.641 0.98 1 98.62 82 ALA B CA 1
ATOM 1627 C C . ALA B 1 82 ? 10.117 -4.949 -0.096 1 98.62 82 ALA B C 1
ATOM 1629 O O . ALA B 1 82 ? 9.641 -4.027 -0.762 1 98.62 82 ALA B O 1
ATOM 1630 N N . GLY B 1 83 ? 11.359 -5.426 -0.27 1 97.62 83 GLY B N 1
ATOM 1631 C CA . GLY B 1 83 ? 12.227 -4.793 -1.248 1 97.62 83 GLY B CA 1
ATOM 1632 C C . GLY B 1 83 ? 12.477 -3.324 -0.964 1 97.62 83 GLY B C 1
ATOM 1633 O O . GLY B 1 83 ? 12.922 -2.965 0.127 1 97.62 83 GLY B O 1
ATOM 1634 N N . ASN B 1 84 ? 12.109 -2.518 -1.954 1 98.31 84 ASN B N 1
ATOM 1635 C CA . ASN B 1 84 ? 12.367 -1.088 -1.82 1 98.31 84 ASN B CA 1
ATOM 1636 C C . ASN B 1 84 ? 11.109 -0.33 -1.402 1 98.31 84 ASN B C 1
ATOM 1638 O O . ASN B 1 84 ? 11.016 0.884 -1.592 1 98.31 84 ASN B O 1
ATOM 1642 N N . HIS B 1 85 ? 10.133 -1.031 -0.919 1 98.88 85 HIS B N 1
ATOM 1643 C CA . HIS B 1 85 ? 8.883 -0.398 -0.508 1 98.88 85 HIS B CA 1
ATOM 1644 C C . HIS B 1 85 ? 8.555 -0.719 0.947 1 98.88 85 HIS B C 1
ATOM 1646 O O . HIS B 1 85 ? 8.992 -1.748 1.473 1 98.88 85 HIS B O 1
ATOM 1652 N N . PHE B 1 86 ? 7.777 0.121 1.547 1 98.94 86 PHE B N 1
ATOM 1653 C CA . PHE B 1 86 ? 7.102 -0.191 2.801 1 98.94 86 PHE B CA 1
ATOM 1654 C C . PHE B 1 86 ? 5.773 0.555 2.902 1 98.94 86 PHE B C 1
ATOM 1656 O O . PHE B 1 86 ? 5.543 1.519 2.17 1 98.94 86 PHE B O 1
ATOM 1663 N N . ALA B 1 87 ? 4.926 0.087 3.756 1 98.94 87 ALA B N 1
ATOM 1664 C CA . ALA B 1 87 ? 3.602 0.679 3.936 1 98.94 87 ALA B CA 1
ATOM 1665 C C . ALA B 1 87 ? 3.195 0.677 5.406 1 98.94 87 ALA B C 1
ATOM 1667 O O . ALA B 1 87 ? 3.598 -0.206 6.168 1 98.94 87 ALA B O 1
ATOM 1668 N N . VAL B 1 88 ? 2.371 1.623 5.789 1 98.94 88 VAL B N 1
ATOM 1669 C CA . VAL B 1 88 ? 1.772 1.698 7.121 1 98.94 88 VAL B CA 1
ATOM 1670 C C . VAL B 1 88 ? 0.282 2.008 7 1 98.94 88 VAL B C 1
ATOM 1672 O O . VAL B 1 88 ? -0.16 2.576 5.996 1 98.94 88 VAL B O 1
ATOM 1675 N N . GLY B 1 89 ? -0.458 1.551 7.922 1 98.81 89 GLY B N 1
ATOM 1676 C CA . GLY B 1 89 ? -1.806 2.057 8.125 1 98.81 89 GLY B CA 1
ATOM 1677 C C . GLY B 1 89 ? -1.865 3.221 9.094 1 98.81 89 GLY B C 1
ATOM 1678 O O . GLY B 1 89 ? -1.177 3.219 10.117 1 98.81 89 GLY B O 1
ATOM 1679 N N . ARG B 1 90 ? -2.617 4.211 8.727 1 98.62 90 ARG B N 1
ATOM 1680 C CA . ARG B 1 90 ? -2.803 5.355 9.609 1 98.62 90 ARG B CA 1
ATOM 1681 C C . ARG B 1 90 ? -4.273 5.75 9.688 1 98.62 90 ARG B C 1
ATOM 1683 O O . ARG B 1 90 ? -4.961 5.82 8.664 1 98.62 90 ARG B O 1
ATOM 1690 N N . GLU B 1 91 ? -4.754 5.969 10.906 1 98.31 91 GLU B N 1
ATOM 1691 C CA . GLU B 1 91 ? -6.105 6.449 11.172 1 98.31 91 GLU B CA 1
ATOM 1692 C C . GLU B 1 91 ? -6.086 7.711 12.031 1 98.31 91 GLU B C 1
ATOM 1694 O O . GLU B 1 91 ? -5.391 7.766 13.047 1 98.31 91 GLU B O 1
ATOM 1699 N N . MET B 1 92 ? -6.852 8.695 11.57 1 98 92 MET B N 1
ATOM 1700 C CA . MET B 1 92 ? -6.902 9.977 12.273 1 98 92 MET B CA 1
ATOM 1701 C C . MET B 1 92 ? -8.344 10.422 12.5 1 98 92 MET B C 1
ATOM 1703 O O . MET B 1 92 ? -9.195 10.242 11.625 1 98 92 MET B O 1
ATOM 1707 N N . ASP B 1 93 ? -8.625 10.992 13.617 1 98.38 93 ASP B N 1
ATOM 1708 C CA . ASP B 1 93 ? -9.844 11.703 13.977 1 98.38 93 ASP B CA 1
ATOM 1709 C C . ASP B 1 93 ? -9.578 13.195 14.156 1 98.38 93 ASP B C 1
ATOM 1711 O O . ASP B 1 93 ? -8.922 13.602 15.125 1 98.38 93 ASP B O 1
ATOM 1715 N N . VAL B 1 94 ? -10.078 14 13.18 1 98.12 94 VAL B N 1
ATOM 1716 C CA . VAL B 1 94 ? -9.711 15.406 13.18 1 98.12 94 VAL B CA 1
ATOM 1717 C C . VAL B 1 94 ? -10.906 16.25 12.742 1 98.12 94 VAL B C 1
ATOM 1719 O O . VAL B 1 94 ? -11.781 15.773 12.016 1 98.12 94 VAL B O 1
ATOM 1722 N N . THR B 1 95 ? -10.953 17.438 13.188 1 98.69 95 THR B N 1
ATOM 1723 C CA . THR B 1 95 ? -11.844 18.453 12.656 1 98.69 95 THR B CA 1
ATOM 1724 C C . THR B 1 95 ? -11.094 19.391 11.703 1 98.69 95 THR B C 1
ATOM 1726 O O . THR B 1 95 ? -10.086 19.984 12.086 1 98.69 95 THR B O 1
ATOM 1729 N N . VAL B 1 96 ? -11.562 19.469 10.539 1 97.75 96 VAL B N 1
ATOM 1730 C CA . VAL B 1 96 ? -10.836 20.188 9.492 1 97.75 96 VAL B CA 1
ATOM 1731 C C . VAL B 1 96 ? -11.703 21.328 8.953 1 97.75 96 VAL B C 1
ATOM 1733 O O . VAL B 1 96 ? -12.898 21.141 8.711 1 97.75 96 VAL B O 1
ATOM 1736 N N . GLU B 1 97 ? -11.062 22.391 8.789 1 97.81 97 GLU B N 1
ATOM 1737 C CA . GLU B 1 97 ? -11.75 23.531 8.188 1 97.81 97 GLU B CA 1
ATOM 1738 C C . GLU B 1 97 ? -12.352 23.156 6.84 1 97.81 97 GLU B C 1
ATOM 1740 O O . GLU B 1 97 ? -11.68 22.578 5.984 1 97.81 97 GLU B O 1
ATOM 1745 N N . GLY B 1 98 ? -13.625 23.469 6.699 1 96.62 98 GLY B N 1
ATOM 1746 C CA . GLY B 1 98 ? -14.305 23.188 5.445 1 96.62 98 GLY B CA 1
ATOM 1747 C C . GLY B 1 98 ? -14.922 21.812 5.383 1 96.62 98 GLY B C 1
ATOM 1748 O O . GLY B 1 98 ? -15.766 21.547 4.527 1 96.62 98 GLY B O 1
ATOM 1749 N N . PHE B 1 99 ? -14.57 20.922 6.301 1 96.56 99 PHE B N 1
ATOM 1750 C CA . PHE B 1 99 ? -15.031 19.531 6.203 1 96.56 99 PHE B CA 1
ATOM 1751 C C . PHE B 1 99 ? -15.734 19.109 7.488 1 96.56 99 PHE B C 1
ATOM 1753 O O . PHE B 1 99 ? -16.453 18.109 7.504 1 96.56 99 PHE B O 1
ATOM 1760 N N . GLY B 1 100 ? -15.492 19.906 8.555 1 97.75 100 GLY B N 1
ATOM 1761 C CA . GLY B 1 100 ? -15.945 19.422 9.852 1 97.75 100 GLY B CA 1
ATOM 1762 C C . GLY B 1 100 ? -15.102 18.297 10.398 1 97.75 100 GLY B C 1
ATOM 1763 O O . GLY B 1 100 ? -13.906 18.203 10.109 1 97.75 100 GLY B O 1
ATOM 1764 N N . ARG B 1 101 ? -15.766 17.453 11.359 1 98.12 101 ARG B N 1
ATOM 1765 C CA . ARG B 1 101 ? -15.031 16.328 11.938 1 98.12 101 ARG B CA 1
ATOM 1766 C C . ARG B 1 101 ? -15.008 15.141 10.977 1 98.12 101 ARG B C 1
ATOM 1768 O O . ARG B 1 101 ? -16.062 14.695 10.516 1 98.12 101 ARG B O 1
ATOM 1775 N N . ILE B 1 102 ? -13.805 14.641 10.664 1 97.12 102 ILE B N 1
ATOM 1776 C CA . ILE B 1 102 ? -13.672 13.531 9.719 1 97.12 102 ILE B CA 1
ATOM 1777 C C . ILE B 1 102 ? -12.781 12.453 10.32 1 97.12 102 ILE B C 1
ATOM 1779 O O . ILE B 1 102 ? -11.969 12.727 11.211 1 97.12 102 ILE B O 1
ATOM 1783 N N . GLN B 1 103 ? -13.039 11.18 9.891 1 97.38 103 GLN B N 1
ATOM 1784 C CA . GLN B 1 103 ? -12.125 10.055 10.078 1 97.38 103 GLN B CA 1
ATOM 1785 C C . GLN B 1 103 ? -11.289 9.812 8.828 1 97.38 103 GLN B C 1
ATOM 1787 O O . GLN B 1 103 ? -11.812 9.375 7.797 1 97.38 103 GLN B O 1
ATOM 1792 N N . LEU B 1 104 ? -10.047 10.102 8.906 1 96.75 104 LEU B N 1
ATOM 1793 C CA . LEU B 1 104 ? -9.148 9.844 7.789 1 96.75 104 LEU B CA 1
ATOM 1794 C C . LEU B 1 104 ? -8.391 8.531 7.992 1 96.75 104 LEU B C 1
ATOM 1796 O O . LEU B 1 104 ? -7.395 8.484 8.711 1 96.75 104 LEU B O 1
ATOM 1800 N N . ASN B 1 105 ? -8.82 7.465 7.371 1 98.06 105 ASN B N 1
ATOM 1801 C CA . ASN B 1 105 ? -8.203 6.145 7.391 1 98.06 105 ASN B CA 1
ATOM 1802 C C . ASN B 1 105 ? -7.484 5.844 6.078 1 98.06 105 ASN B C 1
ATOM 1804 O O . ASN B 1 105 ? -8.109 5.848 5.012 1 98.06 105 ASN B O 1
ATOM 1808 N N . GLU B 1 106 ? -6.211 5.551 6.16 1 98.38 106 GLU B N 1
ATOM 1809 C CA . GLU B 1 106 ? -5.465 5.457 4.91 1 98.38 106 GLU B CA 1
ATOM 1810 C C . GLU B 1 106 ? -4.316 4.457 5.023 1 98.38 106 GLU B C 1
ATOM 1812 O O . GLU B 1 106 ? -3.807 4.215 6.117 1 98.38 106 GLU B O 1
ATOM 1817 N N . ILE B 1 107 ? -3.947 3.838 3.9 1 98.88 107 ILE B N 1
ATOM 1818 C CA . ILE B 1 107 ? -2.646 3.203 3.727 1 98.88 107 ILE B CA 1
ATOM 1819 C C . ILE B 1 107 ? -1.663 4.199 3.115 1 98.88 107 ILE B C 1
ATOM 1821 O O . ILE B 1 107 ? -1.998 4.906 2.162 1 98.88 107 ILE B O 1
ATOM 1825 N N . MET B 1 108 ? -0.513 4.336 3.73 1 98.94 108 MET B N 1
ATOM 1826 C CA . MET B 1 108 ? 0.595 5.129 3.209 1 98.94 108 MET B CA 1
ATOM 1827 C C . MET B 1 108 ? 1.703 4.23 2.67 1 98.94 108 MET B C 1
ATOM 1829 O O . MET B 1 108 ? 2.285 3.441 3.414 1 98.94 108 MET B O 1
ATOM 1833 N N . LEU B 1 109 ? 1.96 4.332 1.395 1 98.94 109 LEU B N 1
ATOM 1834 C CA . LEU B 1 109 ? 2.945 3.516 0.697 1 98.94 109 LEU B CA 1
ATOM 1835 C C . LEU B 1 109 ? 4.176 4.34 0.331 1 98.94 109 LEU B C 1
ATOM 1837 O O . LEU B 1 109 ? 4.051 5.434 -0.223 1 98.94 109 LEU B O 1
ATOM 1841 N N . TYR B 1 110 ? 5.355 3.807 0.592 1 98.94 110 TYR B N 1
ATOM 1842 C CA . TYR B 1 110 ? 6.605 4.508 0.331 1 98.94 110 TYR B CA 1
ATOM 1843 C C . TYR B 1 110 ? 7.531 3.67 -0.546 1 98.94 110 TYR B C 1
ATOM 1845 O O . TYR B 1 110 ? 7.621 2.453 -0.376 1 98.94 110 TYR B O 1
ATOM 1853 N N . GLU B 1 111 ? 8.195 4.312 -1.42 1 98.88 111 GLU B N 1
ATOM 1854 C CA . GLU B 1 111 ? 9.289 3.732 -2.191 1 98.88 111 GLU B CA 1
ATOM 1855 C C . GLU B 1 111 ? 10.633 4.34 -1.791 1 98.88 111 GLU B C 1
ATOM 1857 O O . GLU B 1 111 ? 10.742 5.555 -1.609 1 98.88 111 GLU B O 1
ATOM 1862 N N . VAL B 1 112 ? 11.641 3.482 -1.671 1 98.81 112 VAL B N 1
ATOM 1863 C CA . VAL B 1 112 ? 12.969 3.91 -1.24 1 98.81 112 VAL B CA 1
ATOM 1864 C C . VAL B 1 112 ? 13.977 3.668 -2.361 1 98.81 112 VAL B C 1
ATOM 1866 O O . VAL B 1 112 ? 13.945 2.627 -3.023 1 98.81 112 VAL B O 1
ATOM 1869 N N . LYS B 1 113 ? 14.797 4.594 -2.592 1 98.19 113 LYS B N 1
ATOM 1870 C CA . LYS B 1 113 ? 15.93 4.484 -3.5 1 98.19 113 LYS B CA 1
ATOM 1871 C C . LYS B 1 113 ? 17.156 5.188 -2.93 1 98.19 113 LYS B C 1
ATOM 1873 O O . LYS B 1 113 ? 17.062 6.32 -2.457 1 98.19 113 LYS B O 1
ATOM 1878 N N . ASP B 1 114 ? 18.25 4.484 -2.906 1 97 114 ASP B N 1
ATOM 1879 C CA . ASP B 1 114 ? 19.531 5.035 -2.469 1 97 114 ASP B CA 1
ATOM 1880 C C . ASP B 1 114 ? 19.422 5.633 -1.06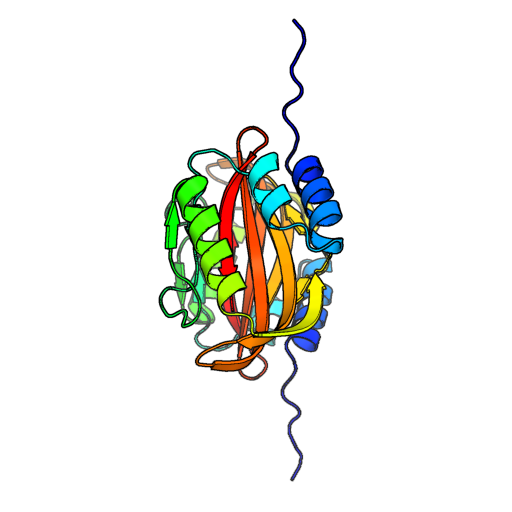7 1 97 114 ASP B C 1
ATOM 1882 O O . ASP B 1 114 ? 19.922 6.734 -0.816 1 97 114 ASP B O 1
ATOM 1886 N N . GLY B 1 115 ? 18.672 4.949 -0.244 1 97.62 115 GLY B N 1
ATOM 1887 C CA . GLY B 1 115 ? 18.641 5.281 1.171 1 97.62 115 GLY B CA 1
ATOM 1888 C C . GLY B 1 115 ? 17.703 6.441 1.485 1 97.62 115 GLY B C 1
ATOM 1889 O O . GLY B 1 115 ? 17.781 7.023 2.57 1 97.62 115 GLY B O 1
ATOM 1890 N N . ALA B 1 116 ? 16.828 6.824 0.534 1 98.56 116 ALA B N 1
ATOM 1891 C CA . ALA B 1 116 ? 15.891 7.918 0.75 1 98.56 116 ALA B CA 1
ATOM 1892 C C . ALA B 1 116 ? 14.523 7.578 0.165 1 98.56 116 ALA B C 1
ATOM 1894 O O . ALA B 1 116 ? 14.414 6.762 -0.752 1 98.56 116 ALA B O 1
ATOM 1895 N N . ILE B 1 117 ? 13.5 8.148 0.685 1 98.88 117 ILE B N 1
ATOM 1896 C CA . ILE B 1 117 ? 12.148 7.973 0.155 1 98.88 117 ILE B CA 1
ATOM 1897 C C . ILE B 1 117 ? 11.977 8.836 -1.096 1 98.88 117 ILE B C 1
ATOM 1899 O O . ILE B 1 117 ? 12.117 10.055 -1.043 1 98.88 117 ILE B O 1
ATOM 1903 N N . ILE B 1 118 ? 11.609 8.172 -2.168 1 98.88 118 ILE B N 1
ATOM 1904 C CA . ILE B 1 118 ? 11.492 8.898 -3.428 1 98.88 118 ILE B CA 1
ATOM 1905 C C . ILE B 1 118 ? 10.016 9.086 -3.779 1 98.88 118 ILE B C 1
ATOM 1907 O O . ILE B 1 118 ? 9.68 9.852 -4.688 1 98.88 118 ILE B O 1
ATOM 1911 N N . SER B 1 119 ? 9.141 8.422 -3.055 1 98.81 119 SER B N 1
ATOM 1912 C CA . SER B 1 119 ? 7.711 8.578 -3.289 1 98.81 119 SER B CA 1
ATOM 1913 C C . SER B 1 119 ? 6.898 8.18 -2.061 1 98.81 119 SER B C 1
ATOM 1915 O O . SER B 1 119 ? 7.246 7.215 -1.369 1 98.81 119 SER B O 1
ATOM 1917 N N . GLU B 1 120 ? 5.863 8.883 -1.759 1 98.88 120 GLU B N 1
ATOM 1918 C CA . GLU B 1 120 ? 4.773 8.477 -0.878 1 98.88 120 GLU B CA 1
ATOM 1919 C C . GLU B 1 120 ? 3.43 8.539 -1.599 1 98.88 120 GLU B C 1
ATOM 1921 O O . GLU B 1 120 ? 3.158 9.484 -2.34 1 98.88 120 GLU B O 1
ATOM 1926 N N . GLN B 1 121 ? 2.66 7.547 -1.419 1 98.69 121 GLN B N 1
ATOM 1927 C CA . GLN B 1 121 ? 1.332 7.465 -2.018 1 98.69 121 GLN B CA 1
ATOM 1928 C C . GLN B 1 121 ? 0.28 7.094 -0.977 1 98.69 121 GLN B C 1
ATOM 1930 O O . GLN B 1 121 ? 0.511 6.219 -0.14 1 98.69 121 GLN B O 1
ATOM 1935 N N . PHE B 1 122 ? -0.823 7.793 -1.051 1 98.62 122 PHE B N 1
ATOM 1936 C CA . PHE B 1 122 ? -1.874 7.629 -0.053 1 98.62 122 PHE B CA 1
ATOM 1937 C C . PHE B 1 122 ? -3.098 6.957 -0.66 1 98.62 122 PHE B C 1
ATOM 1939 O O . PHE B 1 122 ? -3.496 7.273 -1.783 1 98.62 122 PHE B O 1
ATOM 1946 N N . PHE B 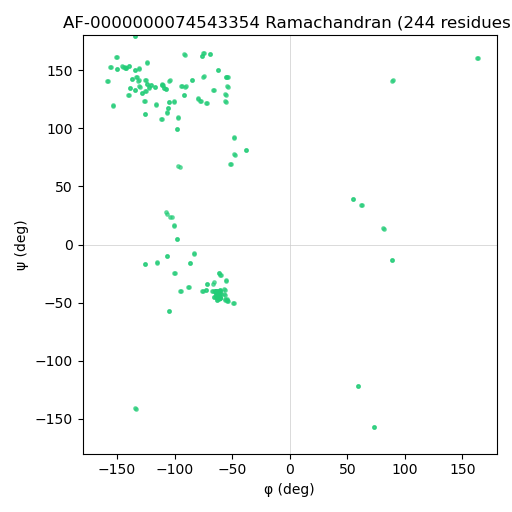1 123 ? -3.68 6.016 0.075 1 98.06 123 PHE B N 1
ATOM 1947 C CA . PHE B 1 123 ? -4.887 5.316 -0.349 1 98.06 123 PHE B CA 1
ATOM 1948 C C . PHE B 1 123 ? -5.973 5.414 0.716 1 98.06 123 PHE B C 1
ATOM 1950 O O . PHE B 1 123 ? -5.762 5.012 1.863 1 98.06 123 PHE B O 1
ATOM 1957 N N . TYR B 1 124 ? -7.16 5.938 0.332 1 96.69 124 TYR B N 1
ATOM 1958 C CA . TYR B 1 124 ? -8.297 6.062 1.239 1 96.69 124 TYR B CA 1
ATOM 1959 C C . TYR B 1 124 ? -9.602 6.176 0.465 1 96.69 124 TYR B C 1
ATOM 1961 O O . TYR B 1 124 ? -9.602 6.535 -0.715 1 96.69 124 TYR B O 1
#

pLDDT: mean 95.52, std 10.66, range [30.8, 98.94]